Protein 4USS (pdb70)

CATH classification: 3.40.30.10 (+1 more: 1.20.1050.10)

B-factor: mean 39.96, std 9.01, range [22.38, 87.19]

Nearest PDB structures (foldseek):
  4uss-assembly1_A-2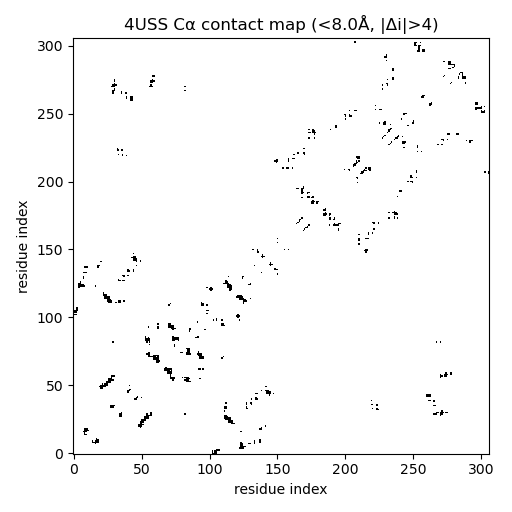  TM=1.003E+00  e=3.497E-62  Populus trichocarpa
  6gzf-assembly1_A  TM=9.705E-01  e=1.594E-34  Natrialba magadii ATCC 43099
  4g0l-assembly1_B  TM=9.420E-01  e=2.425E-33  Escherichia coli K-12
  4pts-assembly1_A  TM=9.443E-01  e=5.736E-25  Gordonia bronchialis DSM 43247
  3m1g-assembly2_C  TM=8.969E-01  e=4.270E-23  Corynebacterium glutamicum

Foldseek 3Di:
DDQAAAAAADPDPPHPHAQAAPFKEKEEALQDLLQLLLLQLCFVQACCRRYPYFYFFLAWDAQDDVDRDTATFADPAPPPDPPGHQPPLPRHGGLVVLQCQADVNHDDDSDDTFMAGSPVSHTNHGGSVRSSVCSQARNLVPGPRNVDHQCDPVQVVVLVVLCVLCVQQFLCLLVQLQVDPDDVSNCVSLVSNVVNVVVQLVCLVVELASRHPDHHSSRSSNLSRLVLFQQDSVPNSVNPPDHCVRSQRSLLSSLVSCQDPSSVVSNDVCSNQQNSLNHPCPSHVVSDGDPTPPDDSPDDGDSVVD

Structure (mmCIF, N/CA/C/O backbone):
data_4USS
#
_entry.id   4USS
#
_cell.length_a   36.530
_cell.length_b   92.409
_cell.length_c   86.901
_cell.angle_alpha   90.00
_cell.angle_beta   90.00
_cell.angle_gamma   90.00
#
_symmetry.space_group_name_H-M   'P 21 21 2'
#
loop_
_entity.id
_entity.type
_entity.pdbx_description
1 polymer 'GLUTATHIONYL HYDROQUINONE REDUCTASE'
2 non-polymer GLUTATHIONE
3 non-polymer 'PHOSPHATE ION'
4 water water
#
loop_
_atom_site.group_PDB
_atom_site.id
_atom_site.type_symbol
_atom_site.label_atom_id
_atom_site.label_alt_id
_atom_site.label_comp_id
_atom_site.label_asym_id
_atom_site.label_entity_id
_atom_site.label_seq_id
_atom_site.pdbx_PDB_ins_code
_atom_site.Cartn_x
_atom_site.Cartn_y
_atom_site.Cartn_z
_atom_site.occupancy
_atom_site.B_iso_or_equiv
_atom_site.auth_seq_id
_atom_site.auth_comp_id
_atom_site.auth_asym_id
_atom_site.auth_atom_id
_atom_site.pdbx_PDB_model_num
ATOM 1 N N . THR A 1 18 ? -4.267 -38.389 42.830 1.00 52.99 18 THR A N 1
ATOM 2 C CA . THR A 1 18 ? -2.996 -38.348 43.546 1.00 54.11 18 THR A CA 1
ATOM 3 C C . THR A 1 18 ? -1.846 -37.893 42.649 1.00 53.30 18 THR A C 1
ATOM 4 O O . THR A 1 18 ? -0.732 -37.672 43.124 1.00 57.03 18 THR A O 1
ATOM 8 N N . ALA A 1 19 ? -2.121 -37.752 41.355 1.00 52.07 19 ALA A N 1
ATOM 9 C CA . ALA A 1 19 ? -1.097 -37.357 40.391 1.00 49.73 19 ALA A CA 1
ATOM 10 C C . ALA A 1 19 ? -0.697 -35.894 40.566 1.00 49.31 19 ALA A C 1
ATOM 11 O O . ALA A 1 19 ? -1.532 -35.046 40.883 1.00 49.60 19 ALA A O 1
ATOM 17 N N . SER A 1 20 ? 0.584 -35.609 40.354 1.00 50.28 20 SER A N 1
ATOM 18 C CA . SER A 1 20 ? 1.104 -34.248 40.458 1.00 46.63 20 SER A CA 1
ATOM 19 C C . SER A 1 20 ? 1.045 -33.521 39.118 1.00 44.19 20 SER A C 1
ATOM 20 O O . SER A 1 20 ? 1.140 -32.294 39.064 1.00 40.41 20 SER A O 1
ATOM 28 N N . THR A 1 21 ? 0.897 -34.288 38.042 1.00 42.40 21 THR A N 1
ATOM 29 C CA . THR A 1 21 ? 0.835 -33.731 36.698 1.00 41.55 21 THR A CA 1
ATOM 30 C C . THR A 1 21 ? -0.161 -34.508 35.849 1.00 42.67 21 THR A C 1
ATOM 31 O O . THR A 1 21 ? -0.419 -35.686 36.103 1.00 40.20 21 THR A O 1
ATOM 42 N N . PHE A 1 22 ? -0.716 -33.838 34.844 1.00 42.83 22 PHE A N 1
ATOM 43 C CA . PHE A 1 22 ? -1.632 -34.468 33.902 1.00 40.84 22 PHE A CA 1
ATOM 44 C C . PHE A 1 22 ? -1.084 -34.346 32.487 1.00 38.09 22 PHE A C 1
ATOM 45 O O . PHE A 1 22 ? -1.369 -33.381 31.780 1.00 36.91 22 PHE A O 1
ATOM 62 N N . ARG A 1 23 ? -0.293 -35.338 32.088 1.00 42.18 23 ARG A N 1
ATOM 63 C CA . ARG A 1 23 ? 0.350 -35.345 30.779 1.00 40.19 23 ARG A CA 1
ATOM 64 C C . ARG A 1 23 ? 0.168 -36.697 30.097 1.00 44.41 23 ARG A C 1
ATOM 65 O O . ARG A 1 23 ? 1.076 -37.191 29.428 1.00 47.45 23 ARG A O 1
ATOM 86 N N . ASN A 1 24 ? -1.009 -37.289 30.274 1.00 39.20 24 ASN A N 1
ATOM 87 C CA . ASN A 1 24 ? -1.320 -38.575 29.663 1.00 36.46 24 ASN A CA 1
ATOM 88 C C . ASN A 1 24 ? -1.883 -38.385 28.261 1.00 40.23 24 ASN A C 1
ATOM 89 O O . ASN A 1 24 ? -2.185 -37.263 27.855 1.00 43.73 24 ASN A O 1
ATOM 100 N N . PHE A 1 25 ? -2.026 -39.487 27.531 1.00 44.81 25 PHE A N 1
ATOM 101 C CA . PHE A 1 25 ? -2.446 -39.442 26.134 1.00 43.59 25 PHE A CA 1
ATOM 102 C C . PHE A 1 25 ? -3.603 -40.380 25.821 1.00 43.93 25 PHE A C 1
ATOM 103 O O . PHE A 1 25 ? -3.645 -41.515 26.295 1.00 44.57 25 PHE A O 1
ATOM 120 N N . ILE A 1 26 ? -4.539 -39.893 25.013 1.00 44.07 26 ILE A N 1
ATOM 121 C CA . ILE A 1 26 ? -5.527 -40.756 24.385 1.00 45.37 26 ILE A CA 1
ATOM 122 C C . ILE A 1 26 ? -4.759 -41.711 23.479 1.00 49.50 26 ILE A C 1
ATOM 123 O O . ILE A 1 26 ? -3.757 -41.315 22.883 1.00 54.16 26 ILE A O 1
ATOM 139 N N . SER A 1 27 ? -5.210 -42.956 23.364 1.00 47.79 27 SER A N 1
ATOM 140 C CA . SER A 1 27 ? -4.475 -43.927 22.563 1.00 50.37 27 SER A CA 1
ATOM 141 C C . SER A 1 27 ? -5.341 -45.075 22.054 1.00 55.42 27 SER A C 1
ATOM 142 O O . SER A 1 27 ? -6.120 -45.665 22.805 1.00 51.10 27 SER A O 1
ATOM 150 N N . LYS A 1 28 ? -5.188 -45.380 20.767 1.00 56.30 28 LYS A N 1
ATOM 151 C CA . LYS A 1 28 ? -5.820 -46.547 20.158 1.00 56.57 28 LYS A CA 1
ATOM 152 C C . LYS A 1 28 ? -4.948 -47.780 20.361 1.00 57.42 28 LYS A C 1
ATOM 153 O O . LYS A 1 28 ? -4.618 -48.478 19.402 1.00 59.76 28 LYS A O 1
ATOM 172 N N . GLU A 1 29 ? -4.571 -48.036 21.610 1.00 59.60 29 GLU A N 1
ATOM 173 C CA . GLU A 1 29 ? -3.705 -49.160 21.943 1.00 59.23 29 GLU A CA 1
ATOM 174 C C . GLU A 1 29 ? -4.377 -50.063 22.968 1.00 62.87 29 GLU A C 1
ATOM 175 O O . GLU A 1 29 ? -5.262 -49.619 23.701 1.00 59.25 29 GLU A O 1
ATOM 187 N N . PRO A 1 30 ? -3.960 -51.338 23.025 1.00 63.36 30 PRO A N 1
ATOM 188 C CA . PRO A 1 30 ? -4.527 -52.214 24.052 1.00 55.94 30 PRO A CA 1
ATOM 189 C C . PRO A 1 30 ? -4.026 -51.808 25.432 1.00 57.70 30 PRO A C 1
ATOM 190 O O . PRO A 1 30 ? -2.941 -51.231 25.526 1.00 55.92 30 PRO A O 1
ATOM 201 N N . ASN A 1 31 ? -4.800 -52.100 26.474 1.00 58.80 31 ASN A N 1
ATOM 202 C CA . ASN A 1 31 ? -4.433 -51.726 27.837 1.00 57.92 31 ASN A CA 1
ATOM 203 C C . ASN A 1 31 ? -4.103 -50.237 27.922 1.00 56.10 31 ASN A C 1
ATOM 204 O O . ASN A 1 31 ? -3.031 -49.852 28.390 1.00 55.64 31 ASN A O 1
ATOM 215 N N . SER A 1 32 ? -5.026 -49.410 27.439 1.00 60.84 32 SER A N 1
ATOM 216 C CA . SER A 1 32 ? -4.880 -47.959 27.498 1.00 54.53 32 SER A CA 1
ATOM 217 C C . SER A 1 32 ? -5.952 -47.353 28.385 1.00 51.00 32 SER A C 1
ATOM 218 O O . SER A 1 32 ? -7.138 -47.652 28.244 1.00 51.66 32 SER A O 1
ATOM 226 N N . GLN A 1 33 ? -5.521 -46.497 29.302 1.00 52.33 33 GLN A N 1
ATOM 227 C CA . GLN A 1 33 ? -6.423 -45.873 30.256 1.00 49.94 33 GLN A CA 1
ATOM 228 C C . GLN A 1 33 ? -7.456 -45.005 29.548 1.00 50.91 33 GLN A C 1
ATOM 229 O O . GLN A 1 33 ? -8.571 -44.831 30.041 1.00 49.38 33 GLN A O 1
ATOM 243 N N . PHE A 1 34 ? -7.080 -44.478 28.385 1.00 51.11 34 PHE A N 1
ATOM 244 C CA . PHE A 1 34 ? -7.904 -43.505 27.675 1.00 46.98 34 PHE A CA 1
ATOM 245 C C . PHE A 1 34 ? -8.071 -43.838 26.194 1.00 45.64 34 PHE A C 1
ATOM 246 O O . PHE A 1 34 ? -7.354 -43.301 25.352 1.00 44.06 34 PHE A O 1
ATOM 263 N N . PRO A 1 35 ? -9.019 -44.732 25.871 1.00 47.59 35 PRO A N 1
ATOM 264 C CA . PRO A 1 35 ? -9.372 -44.985 24.470 1.00 45.78 35 PRO A CA 1
ATOM 265 C C . PRO A 1 35 ? -10.203 -43.842 23.889 1.00 43.78 35 PRO A C 1
ATOM 266 O O . PRO A 1 35 ? -10.924 -43.188 24.639 1.00 41.93 35 PRO A O 1
ATOM 277 N N . PRO A 1 36 ? -10.112 -43.611 22.570 1.00 43.42 36 PRO A N 1
ATOM 278 C CA . PRO A 1 36 ? -10.786 -42.472 21.940 1.00 42.89 36 PRO A CA 1
ATOM 279 C C . PRO A 1 36 ? -12.285 -42.695 21.738 1.00 40.03 36 PRO A C 1
ATOM 280 O O . PRO A 1 36 ? -12.764 -42.722 20.605 1.00 48.31 36 PRO A O 1
ATOM 291 N N . GLU A 1 37 ? -13.017 -42.845 22.835 1.00 41.03 37 GLU A N 1
ATOM 292 C CA . GLU A 1 37 ? -14.461 -43.032 22.767 1.00 43.56 37 GLU A CA 1
ATOM 293 C C . GLU A 1 37 ? -15.186 -41.712 22.519 1.00 44.43 37 GLU A C 1
ATOM 294 O O . GLU A 1 37 ? -14.755 -40.656 22.984 1.00 43.85 37 GLU A O 1
ATOM 306 N N . SER A 1 38 ? -16.291 -41.782 21.787 1.00 38.54 38 SER A N 1
ATOM 307 C CA . SER A 1 38 ? -17.120 -40.611 21.533 1.00 36.63 38 SER A CA 1
ATOM 308 C C . SER A 1 38 ? -17.937 -40.244 22.769 1.00 40.70 38 SER A C 1
ATOM 309 O O . SER A 1 38 ? -18.440 -41.119 23.473 1.00 45.63 38 SER A O 1
ATOM 317 N N . GLY A 1 39 ? -18.059 -38.947 23.030 1.00 45.85 39 GLY A N 1
ATOM 318 C CA . GLY A 1 39 ? -18.859 -38.460 24.141 1.00 41.75 39 GLY A CA 1
ATOM 319 C C . GLY A 1 39 ? -18.216 -38.685 25.497 1.00 40.67 39 GLY A C 1
ATOM 320 O O . GLY A 1 39 ? -18.807 -38.363 26.526 1.00 44.53 39 GLY A O 1
ATOM 324 N N . ARG A 1 40 ? -17.002 -39.229 25.502 1.00 41.30 40 ARG A N 1
ATOM 325 C CA . ARG A 1 40 ? -16.311 -39.549 26.746 1.00 41.79 40 ARG A CA 1
ATOM 326 C C . ARG A 1 40 ? -15.503 -38.378 27.295 1.00 44.48 40 ARG A C 1
ATOM 327 O O . ARG A 1 40 ? -15.438 -38.182 28.509 1.00 45.06 40 ARG A O 1
ATOM 348 N N . TYR A 1 41 ? -14.882 -37.612 26.404 1.00 42.06 41 TYR A N 1
ATOM 349 C CA . TYR A 1 41 ? -13.977 -36.543 26.816 1.00 42.72 41 TYR A CA 1
ATOM 350 C C . TYR A 1 41 ? -14.577 -35.160 26.592 1.00 40.52 41 TYR A C 1
ATOM 351 O O . TYR A 1 41 ? -15.483 -34.987 25.775 1.00 42.73 41 TYR A O 1
ATOM 369 N N . HIS A 1 42 ? -14.058 -34.183 27.330 1.00 35.89 42 HIS A N 1
ATOM 370 C CA . HIS A 1 42 ? -14.587 -32.826 27.317 1.00 38.81 42 HIS A CA 1
ATOM 371 C C . HIS A 1 42 ? -13.447 -31.813 27.394 1.00 37.92 42 HIS A C 1
ATOM 372 O O . HIS A 1 42 ? -12.515 -31.979 28.182 1.00 39.24 42 HIS A O 1
ATOM 385 N N . LEU A 1 43 ? -13.532 -30.767 26.576 1.00 35.43 43 LEU A N 1
ATOM 386 C CA . LEU A 1 43 ? -12.479 -29.758 26.489 1.00 31.27 43 LEU A CA 1
ATOM 387 C C . LEU A 1 43 ? -12.887 -28.457 27.173 1.00 34.80 43 LEU A C 1
ATOM 388 O O . LEU A 1 43 ? -13.872 -27.831 26.789 1.00 35.76 43 LEU A O 1
ATOM 404 N N . TYR A 1 44 ? -12.123 -28.056 28.185 1.00 36.92 44 TYR A N 1
ATOM 405 C CA . TYR A 1 44 ? -12.343 -26.782 28.866 1.00 34.36 44 TYR A CA 1
ATOM 406 C C . TYR A 1 44 ? -11.343 -25.738 28.377 1.00 32.53 44 TYR A C 1
ATOM 407 O O . TYR A 1 44 ? -10.135 -25.978 28.387 1.00 36.10 44 TYR A O 1
ATOM 425 N N . VAL A 1 45 ? -11.851 -24.581 27.956 1.00 28.26 45 VAL A N 1
ATOM 426 C CA . VAL A 1 45 ? -11.019 -23.549 27.341 1.00 28.94 45 VAL A CA 1
ATOM 427 C C . VAL A 1 45 ? -11.387 -22.134 27.762 1.00 31.91 45 VAL A C 1
ATOM 428 O O . VAL A 1 45 ? -12.324 -21.915 28.529 1.00 33.47 45 VAL A O 1
ATOM 441 N N . SER A 1 46 ? -10.617 -21.184 27.243 1.00 32.27 46 SER A N 1
ATOM 442 C CA . SER A 1 46 ? -11.018 -19.786 27.181 1.00 30.34 46 SER A CA 1
ATOM 443 C C . SER A 1 46 ? -10.727 -19.287 25.782 1.00 31.27 46 SER A C 1
ATOM 444 O O . SER A 1 46 ? -9.625 -19.484 25.271 1.00 33.27 46 SER A O 1
ATOM 452 N N . TYR A 1 47 ? -11.708 -18.644 25.162 1.00 28.51 47 TYR A N 1
ATOM 453 C CA . TYR A 1 47 ? -11.529 -18.120 23.818 1.00 25.59 47 TYR A CA 1
ATOM 454 C C . TYR A 1 47 ? -10.320 -17.191 23.747 1.00 30.81 47 TYR A C 1
ATOM 455 O O . TYR A 1 47 ? -9.686 -17.061 22.700 1.00 33.72 47 TYR A O 1
ATOM 473 N N . ALA A 1 48 ? -10.002 -16.555 24.870 1.00 30.34 48 ALA A N 1
ATOM 474 C CA . ALA A 1 48 ? -8.925 -15.572 24.922 1.00 30.16 48 ALA A CA 1
ATOM 475 C C . ALA A 1 48 ? -7.545 -16.205 24.768 1.00 29.82 48 ALA A C 1
ATOM 476 O O . ALA A 1 48 ? -6.669 -15.647 24.108 1.00 31.96 48 ALA A O 1
ATOM 483 N N . CYS A 1 49 ? -7.355 -17.368 25.380 1.00 27.05 49 CYS A N 1
ATOM 484 C CA . CYS A 1 49 ? -6.046 -18.010 25.420 1.00 30.59 49 CYS A CA 1
ATOM 485 C C . CYS A 1 49 ? -5.662 -18.590 24.055 1.00 28.10 49 CYS A C 1
ATOM 486 O O . CYS A 1 49 ? -6.427 -19.361 23.477 1.00 34.44 49 CYS A O 1
ATOM 493 N N . PRO A 1 50 ? -4.479 -18.218 23.527 1.00 28.20 50 PRO A N 1
ATOM 494 C CA . PRO A 1 50 ? -4.068 -18.767 22.227 1.00 29.84 50 PRO A CA 1
ATOM 495 C C . PRO A 1 50 ? -3.819 -20.271 22.278 1.00 31.77 50 PRO A C 1
ATOM 496 O O . PRO A 1 50 ? -4.131 -20.976 21.318 1.00 29.88 50 PRO A O 1
ATOM 507 N N . TRP A 1 51 ? -3.273 -20.750 23.392 1.00 28.21 51 TRP A N 1
ATOM 508 C CA . TRP A 1 51 ? -2.943 -22.164 23.538 1.00 30.54 51 TRP A CA 1
ATOM 509 C C . TRP A 1 51 ? -4.212 -23.006 23.520 1.00 32.32 51 TRP A C 1
ATOM 510 O O . TRP A 1 51 ? -4.269 -24.047 22.866 1.00 33.80 51 TRP A O 1
ATOM 531 N N . ALA A 1 52 ? -5.230 -22.550 24.240 1.00 28.64 52 ALA A N 1
ATOM 532 C CA . ALA A 1 52 ? -6.517 -23.229 24.258 1.00 27.68 52 ALA A CA 1
ATOM 533 C C . ALA A 1 52 ? -7.184 -23.138 22.890 1.00 29.22 52 ALA A C 1
ATOM 534 O O . ALA A 1 52 ? -7.853 -24.072 22.449 1.00 30.05 52 ALA A O 1
ATOM 541 N N . SER A 1 53 ? -6.993 -22.006 22.221 1.00 31.06 53 SER A N 1
ATOM 542 C CA . SER A 1 53 ? -7.594 -21.781 20.912 1.00 36.76 53 SER A CA 1
ATOM 543 C C . SER A 1 53 ? -7.041 -22.742 19.860 1.00 31.95 53 SER A C 1
ATOM 544 O O . SER A 1 53 ? -7.700 -23.006 18.856 1.00 27.51 53 SER A O 1
ATOM 552 N N . ARG A 1 54 ? -5.836 -23.260 20.090 1.00 35.07 54 ARG A N 1
ATOM 553 C CA . ARG A 1 54 ? -5.281 -24.308 19.237 1.00 30.82 54 ARG A CA 1
ATOM 554 C C . ARG A 1 54 ? -6.228 -25.495 19.188 1.00 31.97 54 ARG A C 1
ATOM 555 O O . ARG A 1 54 ? -6.496 -26.051 18.124 1.00 33.42 54 ARG A O 1
ATOM 576 N N . CYS A 1 55 ? -6.720 -25.881 20.360 1.00 30.35 55 CYS A N 1
ATOM 577 C CA . CYS A 1 55 ? -7.537 -27.077 20.498 1.00 33.05 55 CYS A CA 1
ATOM 578 C C . CYS A 1 55 ? -8.916 -26.890 19.874 1.00 35.09 55 CYS A C 1
ATOM 579 O O . CYS A 1 55 ? -9.461 -27.815 19.276 1.00 35.88 55 CYS A O 1
ATOM 587 N N . LEU A 1 56 ? -9.477 -25.693 20.016 1.00 32.85 56 LEU A N 1
ATOM 588 C CA . LEU A 1 56 ? -10.768 -25.390 19.411 1.00 33.89 56 LEU A CA 1
ATOM 589 C C . LEU A 1 56 ? -10.670 -25.493 17.896 1.00 33.89 56 LEU A C 1
ATOM 590 O O . LEU A 1 56 ? -11.583 -25.991 17.237 1.00 37.30 56 LEU A O 1
ATOM 606 N N . ALA A 1 57 ? -9.556 -25.015 17.353 1.00 30.23 57 ALA A N 1
ATOM 607 C CA . ALA A 1 57 ? -9.325 -25.053 15.918 1.00 29.95 57 ALA A CA 1
ATOM 608 C C . ALA A 1 57 ? -9.316 -26.493 15.420 1.00 34.28 57 ALA A C 1
ATOM 609 O O . ALA A 1 57 ? -9.906 -26.805 14.386 1.00 33.67 57 ALA A O 1
ATOM 616 N N . TYR A 1 58 ? -8.657 -27.370 16.170 1.00 32.15 58 TYR A N 1
ATOM 617 C CA . TYR A 1 58 ? -8.544 -28.770 15.780 1.00 32.76 58 TYR A CA 1
ATOM 618 C C . TYR A 1 58 ? -9.891 -29.483 15.841 1.00 35.25 58 TYR A C 1
ATOM 619 O O . TYR A 1 58 ? -10.160 -30.370 15.033 1.00 37.93 58 TYR A O 1
ATOM 637 N N . LEU A 1 59 ? -10.739 -29.095 16.789 1.00 35.98 59 LEU A N 1
ATOM 638 C CA . LEU A 1 59 ? -12.063 -29.697 16.908 1.00 36.03 59 LEU A CA 1
ATOM 639 C C . LEU A 1 59 ? -12.904 -29.433 15.664 1.00 36.54 59 LEU A C 1
ATOM 640 O O . LEU A 1 59 ? -13.703 -30.274 15.256 1.00 38.95 59 LEU A O 1
ATOM 656 N N . LYS A 1 60 ? -12.719 -28.260 15.066 1.00 37.92 60 LYS A N 1
ATOM 657 C CA . LYS A 1 60 ? -13.499 -27.859 13.902 1.00 34.22 60 LYS A CA 1
ATOM 658 C C . LYS A 1 60 ? -12.861 -28.354 12.610 1.00 36.31 60 LYS A C 1
ATOM 659 O O . LYS A 1 60 ? -13.552 -28.803 11.695 1.00 42.12 60 LYS A O 1
ATOM 678 N N . ILE A 1 61 ? -11.539 -28.264 12.540 1.00 35.83 61 ILE A N 1
ATOM 679 C CA . ILE A 1 61 ? -10.799 -28.709 11.368 1.00 33.54 61 ILE A CA 1
ATOM 680 C C . ILE A 1 61 ? -10.953 -30.217 11.172 1.00 37.78 61 ILE A C 1
ATOM 681 O O . ILE A 1 61 ? -11.277 -30.677 10.077 1.00 42.01 61 ILE A O 1
ATOM 697 N N . LYS A 1 62 ? -10.726 -30.983 12.234 1.00 35.53 62 LYS A N 1
ATOM 698 C CA . LYS A 1 62 ? -10.808 -32.437 12.156 1.00 37.84 62 LYS A CA 1
ATOM 699 C C . LYS A 1 62 ? -12.248 -32.938 12.233 1.00 39.97 62 LYS A C 1
ATOM 700 O O . LYS A 1 62 ? -12.512 -34.116 11.993 1.00 39.08 62 LYS A O 1
ATOM 719 N N . GLY A 1 63 ? -13.175 -32.046 12.568 1.00 39.86 63 GLY A N 1
ATOM 720 C CA . GLY A 1 63 ? -14.578 -32.408 12.653 1.00 37.23 63 GLY A CA 1
ATOM 721 C C . GLY A 1 63 ? -14.870 -33.322 13.830 1.00 40.51 63 GLY A C 1
ATOM 722 O O . GLY A 1 63 ? -15.450 -34.392 13.661 1.00 46.37 63 GLY A O 1
ATOM 726 N N . LEU A 1 64 ? -14.468 -32.896 15.025 1.00 34.73 64 LEU A N 1
ATOM 727 C CA . LEU A 1 64 ? -14.640 -33.696 16.236 1.00 38.13 64 LEU A CA 1
ATOM 728 C C . LEU A 1 64 ? -15.704 -33.106 17.159 1.00 32.76 64 LEU A C 1
ATOM 729 O O . LEU A 1 64 ? -15.685 -33.348 18.364 1.00 34.90 64 LEU A O 1
ATOM 745 N N . GLU A 1 65 ? -16.633 -32.342 16.589 1.00 37.04 65 GLU A N 1
ATOM 746 C CA . GLU A 1 65 ? -17.639 -31.631 17.380 1.00 39.65 65 GLU A CA 1
ATOM 747 C C . GLU A 1 65 ? -18.507 -32.580 18.196 1.00 38.46 65 GLU A C 1
ATOM 748 O O . GLU A 1 65 ? -18.735 -32.357 19.384 1.00 43.07 65 GLU A O 1
ATOM 760 N N . LYS A 1 66 ? -18.996 -33.632 17.549 1.00 40.12 66 LYS A N 1
ATOM 761 C CA . LYS A 1 66 ? -19.866 -34.598 18.206 1.00 39.39 66 LYS A CA 1
ATOM 762 C C . LYS A 1 66 ? -19.091 -35.474 19.181 1.00 39.89 66 LYS A C 1
ATOM 763 O O . LYS A 1 66 ? -19.602 -35.842 20.238 1.00 40.60 66 LYS A O 1
ATOM 782 N N . ALA A 1 67 ? -17.856 -35.806 18.819 1.00 37.96 67 ALA A N 1
ATOM 783 C CA . ALA A 1 67 ? -17.024 -36.671 19.645 1.00 39.07 67 ALA A CA 1
ATOM 784 C C . ALA A 1 67 ? -16.668 -35.998 20.964 1.00 40.29 67 ALA A C 1
ATOM 785 O O . ALA A 1 67 ? -16.753 -36.611 22.029 1.00 36.33 67 ALA A O 1
ATOM 792 N N . ILE A 1 68 ? -16.273 -34.731 20.879 1.00 37.21 68 ILE A N 1
ATOM 793 C CA . ILE A 1 68 ? -15.768 -33.995 22.029 1.00 35.87 68 ILE A CA 1
ATOM 794 C C . ILE A 1 68 ? -16.416 -32.618 22.126 1.00 42.15 68 ILE A C 1
ATOM 795 O O . ILE A 1 68 ? -16.144 -31.736 21.310 1.00 40.07 68 ILE A O 1
ATOM 811 N N . ALA A 1 69 ? -17.273 -32.440 23.127 1.00 38.87 69 ALA A N 1
ATOM 812 C CA . ALA A 1 69 ? -17.883 -31.143 23.391 1.00 39.95 69 ALA A CA 1
ATOM 813 C C . ALA A 1 69 ? -16.894 -30.265 24.144 1.00 38.90 69 ALA A C 1
ATOM 814 O O . ALA A 1 69 ? -15.919 -30.767 24.705 1.00 37.04 69 ALA A O 1
ATOM 821 N N . PHE A 1 70 ? -17.138 -28.958 24.155 1.00 34.84 70 PHE A N 1
ATOM 822 C CA . PHE A 1 70 ? -16.276 -28.046 24.898 1.00 37.33 70 PHE A CA 1
ATOM 823 C C . PHE A 1 70 ? -17.075 -26.961 25.613 1.00 33.14 70 PHE A C 1
ATOM 824 O O . PHE A 1 70 ? -18.205 -26.647 25.235 1.00 34.47 70 PHE A O 1
ATOM 841 N N . THR A 1 71 ? -16.466 -26.406 26.656 1.00 32.28 71 THR A N 1
ATOM 842 C CA . THR A 1 71 ? -17.053 -25.326 27.437 1.00 35.39 71 THR A CA 1
ATOM 843 C C . THR A 1 71 ? -16.009 -24.237 27.644 1.00 35.85 71 THR A C 1
ATOM 844 O O . THR A 1 71 ? -14.853 -24.532 27.949 1.00 35.76 71 THR A O 1
ATOM 855 N N . SER A 1 72 ? -16.420 -22.985 27.472 1.00 36.07 72 SER A N 1
ATOM 856 C CA . SER A 1 72 ? -15.525 -21.854 27.677 1.00 31.56 72 SER A CA 1
ATOM 857 C C . SER A 1 72 ? -15.856 -21.096 28.953 1.00 30.79 72 SER A C 1
ATOM 858 O O . SER A 1 72 ? -17.017 -20.802 29.233 1.00 35.53 72 SER A O 1
ATOM 866 N N . VAL A 1 73 ? -14.819 -20.777 29.718 1.00 33.07 73 VAL A N 1
ATOM 867 C CA . VAL A 1 73 ? -14.968 -19.983 30.929 1.00 28.87 73 VAL A CA 1
ATOM 868 C C . VAL A 1 73 ? -15.135 -18.507 30.579 1.00 30.86 73 VAL A C 1
ATOM 869 O O . VAL A 1 73 ? -15.067 -18.127 29.410 1.00 33.62 73 VAL A O 1
ATOM 882 N N . LYS A 1 74 ? -15.357 -17.677 31.592 1.00 33.29 74 LYS A N 1
ATOM 883 C CA . LYS A 1 74 ? -15.442 -16.239 31.381 1.00 29.23 74 LYS A CA 1
ATOM 884 C C . LYS A 1 74 ? -14.056 -15.700 31.037 1.00 33.92 74 LYS A C 1
ATOM 885 O O . LYS A 1 74 ? -13.050 -16.251 31.485 1.00 30.56 74 LYS A O 1
ATOM 904 N N . PRO A 1 75 ? -13.995 -14.628 30.230 1.00 29.37 75 PRO A N 1
ATOM 905 C CA . PRO A 1 75 ? -12.702 -14.083 29.801 1.00 30.76 75 PRO A CA 1
ATOM 906 C C . PRO A 1 75 ? -11.932 -13.380 30.920 1.00 33.16 75 PRO A C 1
ATOM 907 O O . PRO A 1 75 ? -10.727 -13.595 31.052 1.00 32.55 75 PRO A O 1
ATOM 918 N N . ILE A 1 76 ? -12.615 -12.555 31.708 1.00 30.90 76 ILE A N 1
ATOM 919 C CA . ILE A 1 76 ? -11.960 -11.813 32.783 1.00 30.42 76 ILE A CA 1
ATOM 920 C C . ILE A 1 76 ? -11.874 -12.650 34.057 1.00 30.21 76 ILE A C 1
ATOM 921 O O . ILE A 1 76 ? -12.864 -13.222 34.508 1.00 30.45 76 ILE A O 1
ATOM 937 N N . TRP A 1 77 ? -10.677 -12.710 34.633 1.00 31.89 77 TRP A N 1
ATOM 938 C CA . TRP A 1 77 ? -10.448 -13.463 35.860 1.00 34.71 77 TRP A CA 1
ATOM 939 C C . TRP A 1 77 ? -11.242 -12.897 37.034 1.00 35.72 77 TRP A C 1
ATOM 940 O O . TRP A 1 77 ? -11.507 -11.696 37.104 1.00 29.95 77 TRP A O 1
ATOM 961 N N . GLU A 1 78 ? -11.619 -13.783 37.951 1.00 35.01 78 GLU A N 1
ATOM 962 C CA . GLU A 1 78 ? -12.277 -13.395 39.192 1.00 31.85 78 GLU A CA 1
ATOM 963 C C . GLU A 1 78 ? -11.708 -14.227 40.326 1.00 34.96 78 GLU A C 1
ATOM 964 O O . GLU A 1 78 ? -10.896 -15.123 40.100 1.00 35.27 78 GLU A O 1
ATOM 976 N N . ARG A 1 79 ? -12.143 -13.939 41.546 1.00 32.62 79 ARG A N 1
ATOM 977 C CA . ARG A 1 79 ? -11.707 -14.711 42.696 1.00 39.73 79 ARG A CA 1
ATOM 978 C C . ARG A 1 79 ? -12.298 -16.117 42.648 1.00 40.40 79 ARG A C 1
ATOM 979 O O . ARG A 1 79 ? -13.482 -16.295 42.358 1.00 40.53 79 ARG A O 1
ATOM 1000 N N . THR A 1 80 ? -11.458 -17.109 42.924 1.00 33.60 80 THR A N 1
ATOM 1001 C CA . THR A 1 80 ? -11.859 -18.509 42.846 1.00 38.65 80 THR A CA 1
ATOM 1002 C C . THR A 1 80 ? -12.263 -19.074 44.204 1.00 41.88 80 THR A C 1
ATOM 1003 O O . THR A 1 80 ? -12.932 -20.106 44.275 1.00 40.40 80 THR A O 1
ATOM 1014 N N . LYS A 1 81 ? -11.845 -18.402 45.273 1.00 36.43 81 LYS A N 1
ATOM 1015 C CA . LYS A 1 81 ? -12.168 -18.831 46.631 1.00 43.47 81 LYS A CA 1
ATOM 1016 C C . LYS A 1 81 ? -12.337 -17.639 47.565 1.00 41.85 81 LYS A C 1
ATOM 1017 O O . LYS A 1 81 ? -11.957 -16.516 47.235 1.00 42.85 81 LYS A O 1
ATOM 1036 N N . GLU A 1 82 ? -12.902 -17.906 48.737 1.00 41.35 82 GLU A N 1
ATOM 1037 C CA . GLU A 1 82 ? -13.123 -16.883 49.751 1.00 45.27 82 GLU A CA 1
ATOM 1038 C C . GLU A 1 82 ? -11.919 -16.762 50.682 1.00 40.50 82 GLU A C 1
ATOM 1039 O O . GLU A 1 82 ? -11.580 -15.670 51.136 1.00 36.93 82 GLU A O 1
ATOM 1051 N N . SER A 1 83 ? -11.275 -17.892 50.955 1.00 39.55 83 SER A N 1
ATOM 1052 C CA . SER A 1 83 ? -10.227 -17.960 51.969 1.00 46.23 83 SER A CA 1
ATOM 1053 C C . SER A 1 83 ? -8.901 -17.348 51.512 1.00 45.53 83 SER A C 1
ATOM 1054 O O . SER A 1 83 ? -8.100 -16.919 52.344 1.00 46.83 83 SER A O 1
ATOM 1062 N N . ASP A 1 84 ? -8.666 -17.318 50.202 1.00 44.57 84 ASP A N 1
ATOM 1063 C CA . ASP A 1 84 ? -7.484 -16.655 49.654 1.00 43.09 84 ASP A CA 1
ATOM 1064 C C . ASP A 1 84 ? -7.870 -15.775 48.468 1.00 42.86 84 ASP A C 1
ATOM 1065 O O . ASP A 1 84 ? -8.976 -15.882 47.936 1.00 43.26 84 ASP A O 1
ATOM 1074 N N . GLU A 1 85 ? -6.947 -14.909 48.061 1.00 44.46 85 GLU A N 1
ATOM 1075 C CA . GLU A 1 85 ? -7.223 -13.903 47.042 1.00 42.92 85 GLU A CA 1
ATOM 1076 C C . GLU A 1 85 ? -6.759 -14.328 45.650 1.00 39.03 85 GLU A C 1
ATOM 1077 O O . GLU A 1 85 ? -6.458 -13.482 44.808 1.00 38.72 85 GLU A O 1
ATOM 1089 N N . HIS A 1 86 ? -6.714 -15.634 45.402 1.00 37.11 86 HIS A N 1
ATOM 1090 C CA . HIS A 1 86 ? -6.289 -16.139 44.099 1.00 37.04 86 HIS A CA 1
ATOM 1091 C C . HIS A 1 86 ? -7.240 -15.717 42.986 1.00 36.16 86 HIS A C 1
ATOM 1092 O O . HIS A 1 86 ? -8.459 -15.825 43.121 1.00 36.59 86 HIS A O 1
ATOM 1105 N N . MET A 1 87 ? -6.661 -15.249 41.885 1.00 35.21 87 MET A N 1
ATOM 1106 C CA . MET A 1 87 ? -7.420 -14.823 40.716 1.00 33.65 87 MET A CA 1
ATOM 1107 C C . MET A 1 87 ? -7.189 -15.801 39.574 1.00 35.71 87 MET A C 1
ATOM 1108 O O . MET A 1 87 ? -6.072 -16.279 39.375 1.00 36.45 87 MET A O 1
ATOM 1122 N N . GLY A 1 88 ? -8.244 -16.097 38.822 1.00 36.31 88 GLY A N 1
ATOM 1123 C CA . GLY A 1 88 ? -8.136 -17.012 37.702 1.00 35.77 88 GLY A CA 1
ATOM 1124 C C . GLY A 1 88 ? -9.455 -17.270 37.004 1.00 32.25 88 GLY A C 1
ATOM 1125 O O . GLY A 1 88 ? -10.435 -16.554 37.216 1.00 32.59 88 GLY A O 1
ATOM 1129 N N . TRP A 1 89 ? -9.473 -18.308 36.173 1.00 32.29 89 TRP A N 1
ATOM 1130 C CA . TRP A 1 89 ? -10.637 -18.637 35.358 1.00 33.58 89 TRP A CA 1
ATOM 1131 C C . TRP A 1 89 ? -11.841 -19.021 36.208 1.00 31.94 89 TRP A C 1
ATOM 1132 O O . TRP A 1 89 ? -11.712 -19.769 37.177 1.00 39.02 89 TRP A O 1
ATOM 1153 N N . VAL A 1 90 ? -13.009 -18.512 35.827 1.00 31.82 90 VAL A N 1
ATOM 1154 C CA . VAL A 1 90 ? -14.262 -18.866 36.485 1.00 35.31 90 VAL A CA 1
ATOM 1155 C C . VAL A 1 90 ? -15.354 -19.145 35.455 1.00 34.79 90 VAL A C 1
ATOM 1156 O O . VAL A 1 90 ? -15.377 -18.542 34.380 1.00 33.67 90 VAL A O 1
ATOM 1169 N N . PHE A 1 91 ? -16.248 -20.072 35.785 1.00 36.42 91 PHE A N 1
ATOM 1170 C CA . PHE A 1 91 ? -17.399 -20.365 34.938 1.00 38.20 91 PHE A CA 1
ATOM 1171 C C . PHE A 1 91 ? -18.551 -19.431 35.289 1.00 35.34 91 PHE A C 1
ATOM 1172 O O . PHE A 1 91 ? -18.691 -19.025 36.441 1.00 38.42 91 PHE A O 1
ATOM 1189 N N . PRO A 1 92 ? -19.382 -19.081 34.297 1.00 35.85 92 PRO A N 1
ATOM 1190 C CA . PRO A 1 92 ? -20.603 -18.353 34.650 1.00 34.84 92 PRO A CA 1
ATOM 1191 C C . PRO A 1 92 ? -21.564 -19.264 35.406 1.00 36.75 92 PRO A C 1
ATOM 1192 O O . PRO A 1 92 ? -21.444 -20.484 35.302 1.00 37.72 92 PRO A O 1
ATOM 1203 N N . ALA A 1 93 ? -22.491 -18.683 36.160 1.00 37.70 93 ALA A N 1
ATOM 1204 C CA . ALA A 1 93 ? -23.458 -19.468 36.921 1.00 33.91 93 ALA A CA 1
ATOM 1205 C C . ALA A 1 93 ? -24.600 -19.940 36.025 1.00 38.66 93 ALA A C 1
ATOM 1206 O O . ALA A 1 93 ? -25.232 -20.961 36.301 1.00 39.53 93 ALA A O 1
ATOM 1213 N N . SER A 1 94 ? -24.856 -19.190 34.956 1.00 38.31 94 SER A N 1
ATOM 1214 C CA . SER A 1 94 ? -25.911 -19.529 34.004 1.00 38.28 94 SER A CA 1
ATOM 1215 C C . SER A 1 94 ? -25.459 -19.247 32.576 1.00 40.10 94 SER A C 1
ATOM 1216 O O . SER A 1 94 ? -24.418 -18.629 32.357 1.00 46.06 94 SER A O 1
ATOM 1224 N N . GLU A 1 95 ? -26.254 -19.693 31.608 1.00 41.96 95 GLU A N 1
ATOM 1225 C CA . GLU A 1 95 ? -25.908 -19.535 30.198 1.00 41.97 95 GLU A CA 1
ATOM 1226 C C . GLU A 1 95 ? -26.016 -18.093 29.719 1.00 34.54 95 GLU A C 1
ATOM 1227 O O . GLU A 1 95 ? -25.406 -17.724 28.715 1.00 42.20 95 GLU A O 1
ATOM 1239 N N . THR A 1 96 ? -26.791 -17.284 30.435 1.00 34.57 96 THR A N 1
ATOM 1240 C CA . THR A 1 96 ? -27.066 -15.914 30.014 1.00 32.02 96 THR A CA 1
ATOM 1241 C C . THR A 1 96 ? -26.181 -14.885 30.716 1.00 34.41 96 THR A C 1
ATOM 1242 O O . THR A 1 96 ? -26.338 -13.684 30.499 1.00 37.77 96 THR A O 1
ATOM 1253 N N . GLU A 1 97 ? -25.255 -15.348 31.553 1.00 34.09 97 GLU A N 1
ATOM 1254 C CA . GLU A 1 97 ? -24.406 -14.441 32.326 1.00 36.10 97 GLU A CA 1
ATOM 1255 C C . GLU A 1 97 ? -23.427 -13.677 31.435 1.00 35.97 97 GLU A C 1
ATOM 1256 O O . GLU A 1 97 ? -23.178 -12.489 31.651 1.00 36.84 97 GLU A O 1
ATOM 1268 N N . GLU A 1 98 ? -22.872 -14.357 30.438 1.00 31.05 98 GLU A N 1
ATOM 1269 C CA . GLU A 1 98 ? -21.947 -13.718 29.512 1.00 31.45 98 GLU A CA 1
ATOM 1270 C C . GLU A 1 98 ? -21.813 -14.523 28.227 1.00 34.13 98 GLU A C 1
ATOM 1271 O O . GLU A 1 98 ? -21.573 -15.731 28.260 1.00 35.21 98 GLU A O 1
ATOM 1283 N N . ALA A 1 99 ? -21.968 -13.841 27.097 1.00 36.11 99 ALA A N 1
ATOM 1284 C CA . ALA A 1 99 ? -21.881 -14.482 25.792 1.00 31.89 99 ALA A CA 1
ATOM 1285 C C . ALA A 1 99 ? -20.521 -15.142 25.600 1.00 33.93 99 ALA A C 1
ATOM 1286 O O . ALA A 1 99 ? -19.495 -14.612 26.029 1.00 31.79 99 ALA A O 1
ATOM 1293 N N . GLY A 1 100 ? -20.527 -16.308 24.962 1.00 34.05 100 GLY A N 1
ATOM 1294 C CA . GLY A 1 100 ? -19.306 -17.049 24.707 1.00 31.53 100 GLY A CA 1
ATOM 1295 C C . GLY A 1 100 ? -18.909 -17.952 25.860 1.00 31.62 100 GLY A C 1
ATOM 1296 O O . GLY A 1 100 ? -18.061 -18.828 25.698 1.00 34.42 100 GLY A O 1
ATOM 1300 N N . ALA A 1 101 ? -19.518 -17.739 27.023 1.00 32.92 101 ALA A N 1
ATOM 1301 C CA . ALA A 1 101 ? -19.216 -18.531 28.210 1.00 32.03 101 ALA A CA 1
ATOM 1302 C C . ALA A 1 101 ? -20.429 -19.354 28.630 1.00 32.40 101 ALA A C 1
ATOM 1303 O O . ALA A 1 101 ? -21.568 -18.903 28.511 1.00 36.06 101 ALA A O 1
ATOM 1310 N N . GLU A 1 102 ? -20.171 -20.568 29.108 1.00 39.33 102 GLU A N 1
ATOM 1311 C CA . GLU A 1 102 ? -21.219 -21.462 29.591 1.00 38.34 102 GLU A CA 1
ATOM 1312 C C . GLU A 1 102 ? -20.822 -22.036 30.945 1.00 37.30 102 GLU A C 1
ATOM 1313 O O . GLU A 1 102 ? -19.634 -22.234 31.208 1.00 35.52 102 GLU A O 1
ATOM 1325 N N . PRO A 1 103 ? -21.808 -22.308 31.814 1.00 33.77 103 PRO A N 1
ATOM 1326 C CA . PRO A 1 103 ? -21.460 -22.958 33.081 1.00 38.57 103 PRO A CA 1
ATOM 1327 C C . PRO A 1 103 ? -20.918 -24.364 32.859 1.00 34.36 103 PRO A C 1
ATOM 1328 O O . PRO A 1 103 ? -21.163 -24.952 31.806 1.00 36.14 103 PRO A O 1
ATOM 1339 N N . ASP A 1 104 ? -20.188 -24.891 33.835 1.00 36.07 104 ASP A N 1
ATOM 1340 C CA . ASP A 1 104 ? -19.740 -26.275 33.778 1.00 40.63 104 ASP A CA 1
ATOM 1341 C C . ASP A 1 104 ? -20.876 -27.201 34.197 1.00 39.71 104 ASP A C 1
ATOM 1342 O O . A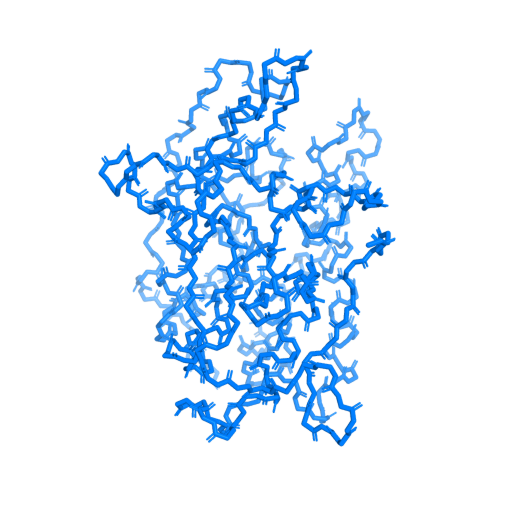SP A 1 104 ? -20.991 -27.562 35.366 1.00 42.04 104 ASP A O 1
ATOM 1351 N N . THR A 1 105 ? -21.716 -27.578 33.239 1.00 38.87 105 THR A N 1
ATOM 1352 C CA . THR A 1 105 ? -22.837 -28.470 33.512 1.00 41.09 105 THR A CA 1
ATOM 1353 C C . THR A 1 105 ? -22.366 -29.900 33.739 1.00 41.44 105 THR A C 1
ATOM 1354 O O . THR A 1 105 ? -23.088 -30.719 34.304 1.00 51.13 105 THR A O 1
ATOM 1365 N N . LEU A 1 106 ? -21.149 -30.197 33.301 1.00 39.99 106 LEU A N 1
ATOM 1366 C CA . LEU A 1 106 ? -20.620 -31.549 33.400 1.00 41.09 106 LEU A CA 1
ATOM 1367 C C . LEU A 1 106 ? -20.285 -31.927 34.844 1.00 42.08 106 LEU A C 1
ATOM 1368 O O . LEU A 1 106 ? -20.687 -32.991 35.314 1.00 45.34 106 LEU A O 1
ATOM 1384 N N . ASN A 1 107 ? -19.558 -31.057 35.543 1.00 42.20 107 ASN A N 1
ATOM 1385 C CA . ASN A 1 107 ? -19.141 -31.328 36.920 1.00 36.75 107 ASN A CA 1
ATOM 1386 C C . ASN A 1 107 ? -19.582 -30.252 37.908 1.00 37.90 107 ASN A C 1
ATOM 1387 O O . ASN A 1 107 ? -19.261 -30.325 39.093 1.00 45.53 107 ASN A O 1
ATOM 1398 N N . GLY A 1 108 ? -20.311 -29.254 37.425 1.00 34.42 108 GLY A N 1
ATOM 1399 C CA . GLY A 1 108 ? -20.830 -28.212 38.292 1.00 34.20 108 GLY A CA 1
ATOM 1400 C C . GLY A 1 108 ? -19.745 -27.367 38.931 1.00 42.00 108 GLY A C 1
ATOM 1401 O O . GLY A 1 108 ? -19.961 -26.766 39.986 1.00 39.48 108 GLY A O 1
ATOM 1405 N N . ALA A 1 109 ? -18.575 -27.318 38.297 1.00 41.32 109 ALA A N 1
ATOM 1406 C CA . ALA A 1 109 ? -17.464 -26.522 38.809 1.00 36.58 109 ALA A CA 1
ATOM 1407 C C . ALA A 1 109 ? -17.704 -25.038 38.546 1.00 35.88 109 ALA A C 1
ATOM 1408 O O . ALA A 1 109 ? -18.382 -24.671 37.586 1.00 38.99 109 ALA A O 1
ATOM 1415 N N . ARG A 1 110 ? -17.142 -24.195 39.408 1.00 32.80 110 ARG A N 1
ATOM 1416 C CA . ARG A 1 110 ? -17.303 -22.748 39.301 1.00 40.71 110 ARG A CA 1
ATOM 1417 C C . ARG A 1 110 ? -16.002 -22.066 38.876 1.00 38.45 110 ARG A C 1
ATOM 1418 O O . ARG A 1 110 ? -15.989 -20.876 38.560 1.00 35.04 110 ARG A O 1
ATOM 1439 N N . SER A 1 111 ? -14.913 -22.829 38.869 1.00 36.58 111 SER A N 1
ATOM 1440 C CA . SER A 1 111 ? -13.621 -22.328 38.414 1.00 35.29 111 SER A CA 1
ATOM 1441 C C . SER A 1 111 ? -12.770 -23.463 37.853 1.00 38.44 111 SER A C 1
ATOM 1442 O O . SER A 1 111 ? -12.999 -24.632 38.164 1.00 36.06 111 SER A O 1
ATOM 1450 N N . ILE A 1 112 ? -11.792 -23.111 37.024 1.00 36.21 112 ILE A N 1
ATOM 1451 C CA . ILE A 1 112 ? -10.849 -24.088 36.494 1.00 34.93 112 ILE A CA 1
ATOM 1452 C C . ILE A 1 112 ? -10.066 -24.707 37.644 1.00 40.90 112 ILE A C 1
ATOM 1453 O O . ILE A 1 112 ? -9.777 -25.904 37.638 1.00 39.00 112 ILE A O 1
ATOM 1469 N N . ARG A 1 113 ? -9.726 -23.880 38.629 1.00 35.51 113 ARG A N 1
ATOM 1470 C CA . ARG A 1 113 ? -9.006 -24.346 39.805 1.00 35.69 113 ARG A CA 1
ATOM 1471 C C . ARG A 1 113 ? -9.737 -25.514 40.455 1.00 40.28 113 ARG A C 1
ATOM 1472 O O . ARG A 1 113 ? -9.122 -26.510 40.836 1.00 41.26 113 ARG A O 1
ATOM 1493 N N . GLU A 1 114 ? -11.056 -25.391 40.560 1.00 35.52 114 GLU A N 1
ATOM 1494 C CA . GLU A 1 114 ? -11.869 -26.412 41.204 1.00 34.01 114 GLU A CA 1
ATOM 1495 C C . GLU A 1 114 ? -11.805 -27.735 40.444 1.00 38.05 114 GLU A C 1
ATOM 1496 O O . GLU A 1 114 ? -11.843 -28.803 41.052 1.00 42.89 114 GLU A O 1
ATOM 1508 N N . LEU A 1 115 ? -11.709 -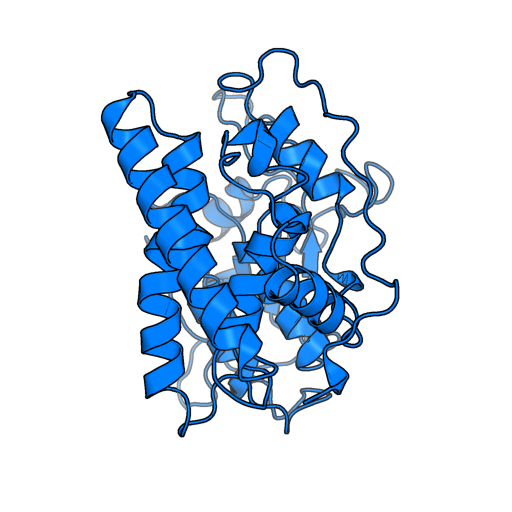27.663 39.118 1.00 37.16 115 LEU A N 1
ATOM 1509 C CA . LEU A 1 115 ? -11.613 -28.868 38.295 1.00 35.56 115 LEU A CA 1
ATOM 1510 C C . LEU A 1 115 ? -10.317 -29.623 38.569 1.00 39.67 115 LEU A C 1
ATOM 1511 O O . LEU A 1 115 ? -10.310 -30.854 38.626 1.00 42.20 115 LEU A O 1
ATOM 1527 N N . TYR A 1 116 ? -9.223 -28.885 38.732 1.00 37.72 116 TYR A N 1
ATOM 1528 C CA . TYR A 1 116 ? -7.934 -29.490 39.048 1.00 38.57 116 TYR A CA 1
ATOM 1529 C C . TYR A 1 116 ? -7.964 -30.166 40.414 1.00 40.10 116 TYR A C 1
ATOM 1530 O O . TYR A 1 116 ? -7.518 -31.303 40.563 1.00 40.87 116 TYR A O 1
ATOM 1548 N N . GLU A 1 117 ? -8.491 -29.459 41.410 1.00 42.07 117 GLU A N 1
ATOM 1549 C CA . GLU A 1 117 ? -8.579 -29.988 42.766 1.00 40.71 117 GLU A CA 1
ATOM 1550 C C . GLU A 1 117 ? -9.446 -31.243 42.808 1.00 43.36 117 GLU A C 1
ATOM 1551 O O . GLU A 1 117 ? -9.189 -32.163 43.585 1.00 44.72 117 GLU A O 1
ATOM 1563 N N . LEU A 1 118 ? -10.471 -31.274 41.964 1.00 39.73 118 LEU A N 1
ATOM 1564 C CA . LEU A 1 118 ? -11.358 -32.425 41.877 1.00 39.54 118 LEU A CA 1
ATOM 1565 C C . LEU A 1 118 ? -10.652 -33.619 41.232 1.00 41.26 118 LEU A C 1
ATOM 1566 O O . LEU A 1 118 ? -11.005 -34.769 41.489 1.00 42.77 118 LEU A O 1
ATOM 1582 N N . ALA A 1 119 ? -9.655 -33.341 40.397 1.00 42.82 119 ALA A N 1
ATOM 1583 C CA . ALA A 1 119 ? -8.907 -34.393 39.716 1.00 42.08 119 ALA A CA 1
ATOM 1584 C C . ALA A 1 119 ? -7.832 -34.969 40.628 1.00 41.58 119 ALA A C 1
ATOM 1585 O O . ALA A 1 119 ? -7.628 -36.183 40.674 1.00 40.00 119 ALA A O 1
ATOM 1592 N N . SER A 1 120 ? -7.145 -34.088 41.349 1.00 38.72 120 SER A N 1
ATOM 1593 C CA . SER A 1 120 ? -6.074 -34.499 42.248 1.00 43.96 120 SER A CA 1
ATOM 1594 C C . SER A 1 120 ? -5.700 -33.391 43.224 1.00 47.28 120 SER A C 1
ATOM 1595 O O . SER A 1 120 ? -5.468 -32.249 42.827 1.00 46.36 120 SER A O 1
ATOM 1603 N N . THR A 1 121 ? -5.631 -33.743 44.504 1.00 47.36 121 THR A N 1
ATOM 1604 C CA . THR A 1 121 ? -5.237 -32.798 45.542 1.00 50.19 121 THR A CA 1
ATOM 1605 C C . THR A 1 121 ? -3.721 -32.614 45.582 1.00 47.42 121 THR A C 1
ATOM 1606 O O . THR A 1 121 ? -3.213 -31.777 46.329 1.00 55.80 121 THR A O 1
ATOM 1617 N N . ASN A 1 122 ? -3.009 -33.395 44.773 1.00 44.85 122 ASN A N 1
ATOM 1618 C CA . ASN A 1 122 ? -1.551 -33.343 44.727 1.00 44.10 122 ASN A CA 1
ATOM 1619 C C . ASN A 1 122 ? -1.011 -32.615 43.494 1.00 47.99 122 ASN A C 1
ATOM 1620 O O . ASN A 1 122 ? 0.200 -32.566 43.284 1.00 48.70 122 ASN A O 1
ATOM 1631 N N . TYR A 1 123 ? -1.903 -32.052 42.684 1.00 49.07 123 TYR A N 1
ATOM 1632 C CA . TYR A 1 123 ? -1.486 -31.327 41.486 1.00 42.60 123 TYR A CA 1
ATOM 1633 C C . TYR A 1 123 ? -0.595 -30.140 41.852 1.00 44.04 123 TYR A C 1
ATOM 1634 O O . TYR A 1 123 ? -0.941 -29.340 42.722 1.00 39.42 123 TYR A O 1
ATOM 1652 N N . ALA A 1 124 ? 0.548 -30.032 41.175 1.00 41.72 124 ALA A N 1
ATOM 1653 C CA . ALA A 1 124 ? 1.576 -29.056 41.531 1.00 40.43 124 ALA A CA 1
ATOM 1654 C C . ALA A 1 124 ? 1.785 -27.991 40.456 1.00 40.15 124 ALA A C 1
ATOM 1655 O O . ALA A 1 124 ? 2.633 -27.113 40.608 1.00 40.19 124 ALA A O 1
ATOM 1662 N N . GLY A 1 125 ? 1.015 -28.066 39.375 1.00 44.20 125 GLY A N 1
ATOM 1663 C CA . GLY A 1 125 ? 1.143 -27.114 38.285 1.00 43.78 125 GLY A CA 1
ATOM 1664 C C . GLY A 1 125 ? 0.249 -25.902 38.469 1.00 41.04 125 GLY A C 1
ATOM 1665 O O . GLY A 1 125 ? -0.301 -25.685 39.547 1.00 35.91 125 GLY A O 1
ATOM 1669 N N . LYS A 1 126 ? 0.110 -25.110 37.410 1.00 45.13 126 LYS A N 1
ATOM 1670 C CA . LYS A 1 126 ? -0.783 -23.957 37.415 1.00 41.94 126 LYS A CA 1
ATOM 1671 C C . LYS A 1 126 ? -2.193 -24.384 37.017 1.00 36.66 126 LYS A C 1
ATOM 1672 O O . LYS A 1 126 ? -2.374 -25.417 36.374 1.00 40.97 126 LYS A O 1
ATOM 1691 N N . TYR A 1 127 ? -3.189 -23.591 37.402 1.00 36.43 127 TYR A N 1
ATOM 1692 C CA . TYR A 1 127 ? -4.581 -23.899 37.083 1.00 37.62 127 TYR A CA 1
ATOM 1693 C C . TYR A 1 127 ? -4.950 -23.305 35.732 1.00 36.02 127 TYR A C 1
ATOM 1694 O O . TYR A 1 127 ? -5.704 -22.335 35.649 1.00 41.37 127 TYR A O 1
ATOM 1712 N N . THR A 1 128 ? -4.420 -23.910 34.676 1.00 34.29 128 THR A N 1
ATOM 1713 C CA . THR A 1 128 ? -4.491 -23.336 33.341 1.00 33.60 128 THR A CA 1
ATOM 1714 C C . THR A 1 128 ? -5.472 -24.053 32.419 1.00 33.86 128 THR A C 1
ATOM 1715 O O . THR A 1 128 ? -5.859 -25.196 32.665 1.00 33.15 128 THR A O 1
ATOM 1726 N N . VAL A 1 129 ? -5.875 -23.350 31.364 1.00 30.76 129 VAL A N 1
ATOM 1727 C CA . VAL A 1 129 ? -6.558 -23.958 30.229 1.00 33.35 129 VAL A CA 1
ATOM 1728 C C . VAL A 1 129 ? -5.555 -24.032 29.078 1.00 33.70 129 VAL A C 1
ATOM 1729 O O . VAL A 1 129 ? -4.640 -23.212 29.007 1.00 36.36 129 VAL A O 1
ATOM 1742 N N . PRO A 1 130 ? -5.721 -25.003 28.165 1.00 31.73 130 PRO A N 1
ATOM 1743 C CA . PRO A 1 130 ? -6.832 -25.951 28.056 1.00 32.43 130 PRO A CA 1
ATOM 1744 C C . PRO A 1 130 ? -6.782 -27.086 29.074 1.00 32.63 130 PRO A C 1
ATOM 1745 O O . PRO A 1 130 ? -5.763 -27.303 29.732 1.00 27.21 13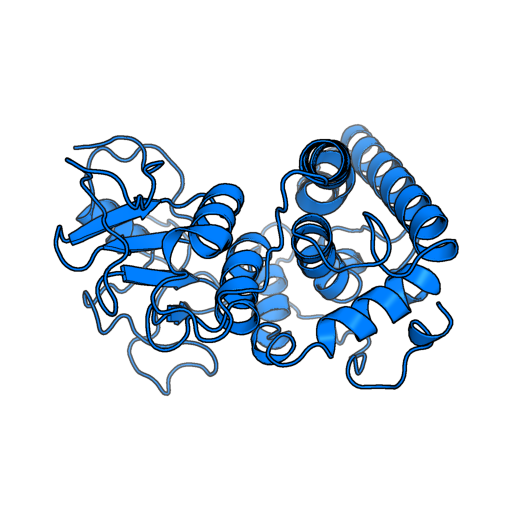0 PRO A O 1
ATOM 1756 N N . VAL A 1 131 ? -7.900 -27.794 29.192 1.00 34.51 131 VAL A N 1
ATOM 1757 C CA . VAL A 1 131 ? -7.996 -28.983 30.026 1.00 31.09 131 VAL A CA 1
ATOM 1758 C C . VAL A 1 131 ? -8.809 -30.038 29.286 1.00 33.01 131 VAL A C 1
ATOM 1759 O O . VAL A 1 131 ? -9.964 -29.804 28.931 1.00 29.23 131 VAL A O 1
ATOM 1772 N N . LEU A 1 132 ? -8.193 -31.189 29.040 1.00 35.25 132 LEU A N 1
ATOM 1773 C CA . LEU A 1 132 ? -8.892 -32.318 28.441 1.00 38.26 132 LEU A CA 1
ATOM 1774 C C . LEU A 1 132 ? -9.391 -33.242 29.549 1.00 37.85 132 LEU A C 1
ATOM 1775 O O . LEU A 1 132 ? -8.606 -33.944 30.188 1.00 35.70 132 LEU A O 1
ATOM 1791 N N . TRP A 1 133 ? -10.703 -33.227 29.768 1.00 33.97 133 TRP A N 1
ATOM 1792 C CA . TRP A 1 133 ? -11.319 -33.936 30.885 1.00 39.27 133 TRP A CA 1
ATOM 1793 C C . TRP A 1 133 ? -11.876 -35.294 30.463 1.00 40.37 133 TRP A C 1
ATOM 1794 O O . TRP A 1 133 ? -12.335 -35.458 29.333 1.00 39.44 133 TRP A O 1
ATOM 1815 N N . ASP A 1 134 ? -11.826 -36.258 31.380 1.00 38.09 134 ASP A N 1
ATOM 1816 C CA . ASP A 1 134 ? -12.393 -37.585 31.154 1.00 42.11 134 ASP A CA 1
ATOM 1817 C C . ASP A 1 134 ? -13.607 -37.801 32.049 1.00 42.36 134 ASP A C 1
ATOM 1818 O O . ASP A 1 134 ? -13.501 -37.780 33.275 1.00 45.85 134 ASP A O 1
ATOM 1827 N N . LYS A 1 135 ? -14.756 -38.024 31.421 1.00 45.01 135 LYS A N 1
ATOM 1828 C CA . LYS A 1 135 ? -16.021 -38.158 32.133 1.00 43.28 135 LYS A CA 1
ATOM 1829 C C . LYS A 1 135 ? -16.141 -39.492 32.861 1.00 47.59 135 LYS A C 1
ATOM 1830 O O . LYS A 1 135 ? -16.897 -39.613 33.823 1.00 58.68 135 LYS A O 1
ATOM 1849 N N . LYS A 1 136 ? -15.395 -40.492 32.401 1.00 47.44 136 LYS A N 1
ATOM 1850 C CA . LYS A 1 136 ? -15.464 -41.825 32.991 1.00 50.12 136 LYS A CA 1
ATOM 1851 C C . LYS A 1 136 ? -14.716 -41.882 34.319 1.00 48.05 136 LYS A C 1
ATOM 1852 O O . LYS A 1 136 ? -15.311 -42.150 35.362 1.00 55.74 136 LYS A O 1
ATOM 1871 N N . LEU A 1 137 ? -13.413 -41.625 34.277 1.00 42.93 137 LEU A N 1
ATOM 1872 C CA . LEU A 1 137 ? -12.584 -41.679 35.476 1.00 46.14 137 LEU A CA 1
ATOM 1873 C C . LEU A 1 137 ? -12.663 -40.386 36.288 1.00 47.33 137 LEU A C 1
ATOM 1874 O O . LEU A 1 137 ? -12.027 -40.271 37.339 1.00 41.79 137 LEU A O 1
ATOM 1890 N N . LYS A 1 138 ? -13.449 -39.425 35.806 1.00 45.97 138 LYS A N 1
ATOM 1891 C CA . LYS A 1 138 ? -13.599 -38.135 36.476 1.00 45.21 138 LYS A CA 1
ATOM 1892 C C . LYS A 1 138 ? -12.237 -37.509 36.764 1.00 41.49 138 LYS A C 1
ATOM 1893 O O . LYS A 1 138 ? -11.926 -37.183 37.909 1.00 42.69 138 LYS A O 1
ATOM 1912 N N . THR A 1 139 ? -11.426 -37.356 35.722 1.00 42.94 139 THR A N 1
ATOM 1913 C CA . THR A 1 139 ? -10.068 -36.853 35.880 1.00 42.28 139 THR A CA 1
ATOM 1914 C C . THR A 1 139 ? -9.630 -36.044 34.661 1.00 41.75 139 THR A C 1
ATOM 1915 O O . THR A 1 139 ? -10.339 -35.984 33.655 1.00 43.60 139 THR A O 1
ATOM 1926 N N . ILE A 1 140 ? -8.457 -35.427 34.769 1.00 42.85 140 ILE A N 1
ATOM 1927 C CA . ILE A 1 140 ? -7.871 -34.656 33.678 1.00 42.46 140 ILE A CA 1
ATOM 1928 C C . ILE A 1 140 ? -6.880 -35.516 32.897 1.00 39.43 140 ILE A C 1
ATOM 1929 O O . ILE A 1 140 ? -5.877 -35.973 33.446 1.00 39.02 140 ILE A O 1
ATOM 1945 N N . VAL A 1 141 ? -7.166 -35.728 31.616 1.00 34.86 141 VAL A N 1
ATOM 1946 C CA . VAL A 1 141 ? -6.301 -36.526 30.755 1.00 33.89 141 VAL A CA 1
ATOM 1947 C C . VAL A 1 141 ? -5.012 -35.782 30.440 1.00 35.91 141 VAL A C 1
ATOM 1948 O O . VAL A 1 141 ? -3.919 -36.335 30.557 1.00 37.07 141 VAL A O 1
ATOM 1961 N N . ASN A 1 142 ? -5.153 -34.523 30.038 1.00 40.30 142 ASN A N 1
ATOM 1962 C CA . ASN A 1 142 ? -4.020 -33.716 29.607 1.00 35.77 142 ASN A CA 1
ATOM 1963 C C . ASN A 1 142 ? -4.366 -32.232 29.638 1.00 34.27 142 ASN A C 1
ATOM 1964 O O . ASN A 1 142 ? -5.518 -31.857 29.416 1.00 30.59 142 ASN A O 1
ATOM 1975 N N . ASN A 1 143 ? -3.370 -31.394 29.919 1.00 33.74 143 ASN A N 1
ATOM 1976 C CA . ASN A 1 143 ? -3.563 -29.945 29.942 1.00 34.93 143 ASN A CA 1
ATOM 1977 C C . ASN A 1 143 ? -2.463 -29.216 29.173 1.00 36.54 143 ASN A C 1
ATOM 1978 O O . ASN A 1 143 ? -2.172 -28.048 29.439 1.00 33.50 143 ASN A O 1
ATOM 1989 N N . GLU A 1 144 ? -1.859 -29.917 28.218 1.00 34.16 144 GLU A N 1
ATOM 1990 C CA . GLU A 1 144 ? -0.830 -29.342 27.360 1.00 35.31 144 GLU A CA 1
ATOM 1991 C C . GLU A 1 144 ? -1.363 -29.254 25.933 1.00 34.23 144 GLU A C 1
ATOM 1992 O O . GLU A 1 144 ? -1.637 -30.276 25.305 1.00 35.38 144 GLU A O 1
ATOM 2004 N N . SER A 1 145 ? -1.514 -28.031 25.431 1.00 33.22 145 SER A N 1
ATOM 2005 C CA . SER A 1 145 ? -2.146 -27.802 24.132 1.00 34.53 145 SER A CA 1
ATOM 2006 C C . SER A 1 145 ? -1.417 -28.510 22.995 1.00 32.43 145 SER A C 1
ATOM 2007 O O . SER A 1 145 ? -2.052 -29.072 22.106 1.00 31.70 145 SER A O 1
ATOM 2015 N N . SER A 1 146 ? -0.087 -28.477 23.024 1.00 34.47 146 SER A N 1
ATOM 2016 C CA . SER A 1 146 ? 0.716 -29.102 21.975 1.00 36.35 146 SER A CA 1
ATOM 2017 C C . SER A 1 146 ? 0.441 -30.598 21.881 1.00 34.14 146 SER A C 1
ATOM 2018 O O . SER A 1 146 ? 0.503 -31.184 20.800 1.00 38.73 146 SER A O 1
ATOM 2026 N N . GLU A 1 147 ? 0.131 -31.208 23.018 1.00 31.17 147 GLU A N 1
ATOM 2027 C CA . GLU A 1 147 ? -0.126 -32.639 23.076 1.00 36.78 147 GLU A CA 1
ATOM 2028 C C . GLU A 1 147 ? -1.583 -32.954 22.745 1.00 34.36 147 GLU A C 1
ATOM 2029 O O . GLU A 1 147 ? -1.870 -33.940 22.067 1.00 34.68 147 GLU A O 1
ATOM 2041 N N . ILE A 1 148 ? -2.495 -32.107 23.214 1.00 34.20 148 ILE A N 1
ATOM 2042 C CA . ILE A 1 148 ? -3.921 -32.299 22.964 1.00 37.37 148 ILE A CA 1
ATOM 2043 C C . ILE A 1 148 ? -4.221 -32.309 21.468 1.00 35.62 148 ILE A C 1
ATOM 2044 O O . ILE A 1 148 ? -5.038 -33.102 21.000 1.00 37.62 148 ILE A O 1
ATOM 2060 N N . ILE A 1 149 ? -3.554 -31.438 20.718 1.00 34.87 149 ILE A N 1
ATOM 2061 C CA . ILE A 1 149 ? -3.817 -31.321 19.287 1.00 36.82 149 ILE A CA 1
ATOM 2062 C C . ILE A 1 149 ? -3.198 -32.477 18.503 1.00 34.90 149 ILE A C 1
ATOM 2063 O O . ILE A 1 149 ? -3.650 -32.795 17.404 1.00 37.74 149 ILE A O 1
ATOM 2079 N N . ARG A 1 150 ? -2.169 -33.105 19.063 1.00 37.19 150 ARG A N 1
ATOM 2080 C CA . ARG A 1 150 ? -1.567 -34.276 18.430 1.00 39.39 150 ARG A CA 1
ATOM 2081 C C . ARG A 1 150 ? -2.528 -35.458 18.474 1.00 36.44 150 ARG A C 1
ATOM 2082 O O . ARG A 1 150 ? -2.696 -36.169 17.483 1.00 42.43 150 ARG A O 1
ATOM 2103 N N . MET A 1 151 ? -3.162 -35.662 19.623 1.00 32.10 151 MET A N 1
ATOM 2104 C CA . MET A 1 151 ? -4.094 -36.772 19.782 1.00 38.61 151 MET A CA 1
ATOM 2105 C C . MET A 1 151 ? -5.454 -36.434 19.167 1.00 36.44 151 MET A C 1
ATOM 2106 O O . MET A 1 151 ? -6.234 -37.331 18.852 1.00 38.23 151 MET A O 1
ATOM 2120 N N . PHE A 1 152 ? -5.733 -35.147 18.980 1.00 32.84 152 PHE A N 1
ATOM 2121 C CA . PHE A 1 152 ? -6.906 -34.735 18.211 1.00 36.29 152 PHE A CA 1
ATOM 2122 C C . PHE A 1 152 ? -6.686 -34.997 16.720 1.00 36.39 152 PHE A C 1
ATOM 2123 O O . PHE A 1 152 ? -7.641 -35.070 15.947 1.00 35.51 152 PHE A O 1
ATOM 2140 N N . ASN A 1 153 ? -5.424 -35.136 16.323 1.00 36.38 153 ASN A N 1
ATOM 2141 C CA . ASN A 1 153 ? -5.074 -35.257 14.912 1.00 38.15 153 ASN A CA 1
ATOM 2142 C C . ASN A 1 153 ? -5.020 -36.703 14.414 1.00 39.16 153 ASN A C 1
ATOM 2143 O O . ASN A 1 153 ? -5.096 -36.942 13.208 1.00 39.71 153 ASN A O 1
ATOM 2154 N N . THR A 1 154 ? -4.909 -37.661 15.333 1.00 38.15 154 THR A N 1
ATOM 2155 C CA . THR A 1 154 ? -4.678 -39.057 14.956 1.00 43.91 154 THR A CA 1
ATOM 2156 C C . THR A 1 154 ? -5.598 -40.070 15.645 1.00 43.68 154 THR A C 1
ATOM 2157 O O . THR A 1 154 ? -5.990 -41.067 15.035 1.00 47.11 154 THR A O 1
ATOM 2168 N N . GLU A 1 155 ? -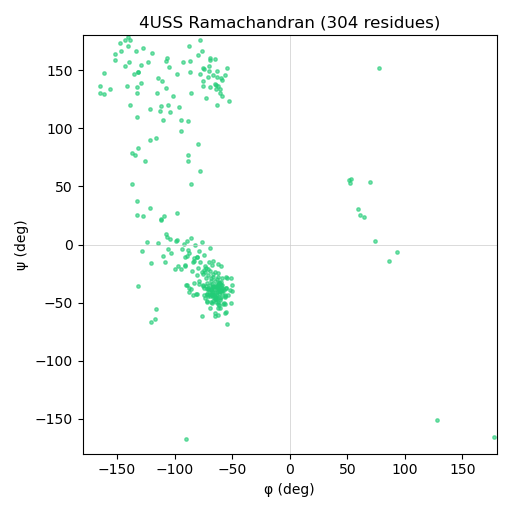5.943 -39.823 16.904 1.00 41.72 155 GLU A N 1
ATOM 2169 C CA . GLU A 1 155 ? -6.576 -40.854 17.725 1.00 42.90 155 GLU A CA 1
ATOM 2170 C C . GLU A 1 155 ? -8.092 -40.965 17.553 1.00 45.95 155 GLU A C 1
ATOM 2171 O O . GLU A 1 155 ? -8.683 -41.963 17.962 1.00 49.43 155 GLU A O 1
ATOM 2183 N N . PHE A 1 156 ? -8.717 -39.960 16.947 1.00 42.17 156 PHE A N 1
ATOM 2184 C CA . PHE A 1 156 ? -10.173 -39.945 16.801 1.00 40.62 156 PHE A CA 1
ATOM 2185 C C . PHE A 1 156 ? -10.615 -40.108 15.347 1.00 41.96 156 PHE A C 1
ATOM 2186 O O . PHE A 1 156 ? -11.738 -39.756 14.991 1.00 46.22 156 PHE A O 1
ATOM 2203 N N . ASN A 1 157 ? -9.740 -40.663 14.514 1.00 44.69 157 ASN A N 1
ATOM 2204 C CA . ASN A 1 157 ? -10.016 -40.777 13.083 1.00 43.98 157 ASN A CA 1
ATOM 2205 C C . ASN A 1 157 ? -11.113 -41.785 12.745 1.00 47.51 157 ASN A C 1
ATOM 2206 O O . ASN A 1 157 ? -11.639 -41.781 11.631 1.00 45.49 157 ASN A O 1
ATOM 2217 N N . ASP A 1 158 ? -11.460 -42.647 13.697 1.00 45.54 158 ASP A N 1
ATOM 2218 C CA . ASP A 1 158 ? -12.526 -43.619 13.476 1.00 47.11 158 ASP A CA 1
ATOM 2219 C C . ASP A 1 158 ? -13.904 -42.961 13.514 1.00 46.37 158 ASP A C 1
ATOM 2220 O O . ASP A 1 158 ? -14.867 -43.501 12.968 1.00 45.11 158 ASP A O 1
ATOM 2229 N N . ILE A 1 159 ? -13.994 -41.798 14.155 1.00 42.28 159 ILE A N 1
ATOM 2230 C CA . ILE A 1 159 ? -15.268 -41.096 14.300 1.00 47.16 159 ILE A CA 1
ATOM 2231 C C . ILE A 1 159 ? -15.188 -39.641 13.845 1.00 46.91 159 ILE A C 1
ATOM 2232 O O . ILE A 1 159 ? -16.203 -38.945 13.800 1.00 47.45 159 ILE A O 1
ATOM 2248 N N . ALA A 1 160 ? -13.986 -39.185 13.507 1.00 46.07 160 ALA A N 1
ATOM 2249 C CA . ALA A 1 160 ? -13.798 -37.823 13.017 1.00 44.73 160 ALA A CA 1
ATOM 2250 C C . ALA A 1 160 ? -14.556 -37.614 11.712 1.00 45.03 160 ALA A C 1
ATOM 2251 O O . ALA A 1 160 ? -14.529 -38.469 10.828 1.00 49.18 160 ALA A O 1
ATOM 2258 N N . GLU A 1 161 ? -15.232 -36.475 11.597 1.00 45.63 161 GLU A N 1
ATOM 2259 C CA . GLU A 1 161 ? -15.972 -36.147 10.385 1.00 45.26 161 GLU A CA 1
ATOM 2260 C C . GLU A 1 161 ? -14.999 -35.941 9.224 1.00 45.81 161 GLU A C 1
ATOM 2261 O O . GLU A 1 161 ? -15.347 -36.163 8.064 1.00 51.90 161 GLU A O 1
ATOM 2273 N N . ASN A 1 162 ? -13.781 -35.517 9.555 1.00 41.57 162 ASN A N 1
ATOM 2274 C CA . ASN A 1 162 ? -12.714 -35.329 8.574 1.00 41.55 162 ASN A CA 1
ATOM 2275 C C . ASN A 1 162 ? -11.469 -36.116 8.982 1.00 42.01 162 ASN A C 1
ATOM 2276 O O . ASN A 1 162 ? -10.458 -35.547 9.393 1.00 45.35 162 ASN A O 1
ATOM 2287 N N . ALA A 1 163 ? -11.557 -37.436 8.861 1.00 45.24 163 ALA A N 1
ATOM 2288 C CA . ALA A 1 163 ? -10.497 -38.325 9.321 1.00 45.29 163 ALA A CA 1
ATOM 2289 C C . ALA A 1 163 ? -9.258 -38.251 8.434 1.00 46.34 163 ALA A C 1
ATOM 2290 O O . ALA A 1 163 ? -8.133 -38.404 8.913 1.00 48.79 163 ALA A O 1
ATOM 2297 N N . ALA A 1 164 ? -9.468 -38.018 7.143 1.00 43.13 164 ALA A N 1
ATOM 2298 C CA . ALA A 1 164 ? -8.372 -38.015 6.180 1.00 42.54 164 ALA A CA 1
ATOM 2299 C C . ALA A 1 164 ? -7.374 -36.894 6.459 1.00 46.81 164 ALA A C 1
ATOM 2300 O O . ALA A 1 164 ? -6.167 -37.071 6.288 1.00 40.47 164 ALA A O 1
ATOM 2307 N N . LEU A 1 165 ? -7.885 -35.746 6.894 1.00 47.09 165 LEU A N 1
ATOM 2308 C CA . LEU A 1 165 ? -7.059 -34.559 7.090 1.00 37.96 165 LEU A CA 1
ATOM 2309 C C . LEU A 1 165 ? -5.999 -34.779 8.167 1.00 39.87 165 LEU A C 1
ATOM 2310 O O . LEU A 1 165 ? -6.322 -35.070 9.319 1.00 41.97 165 LEU A O 1
ATOM 2326 N N . ASP A 1 166 ? -4.735 -34.638 7.774 1.00 37.35 166 ASP A N 1
ATOM 2327 C CA . ASP A 1 166 ? -3.601 -34.853 8.668 1.00 37.84 166 ASP A CA 1
ATOM 2328 C C . ASP A 1 166 ? -2.758 -33.585 8.756 1.00 36.33 166 ASP A C 1
ATOM 2329 O O . ASP A 1 166 ? -2.184 -33.146 7.760 1.00 37.04 166 ASP A O 1
ATOM 2338 N N . LEU A 1 167 ? -2.685 -33.007 9.952 1.00 36.76 167 LEU A N 1
ATOM 2339 C CA . LEU A 1 167 ? -1.934 -31.771 10.173 1.00 38.00 167 LEU A CA 1
ATOM 2340 C C . LEU A 1 167 ? -0.509 -32.041 10.649 1.00 35.02 167 LEU A C 1
ATOM 2341 O O . LEU A 1 167 ? 0.284 -31.113 10.811 1.00 34.85 167 LEU A O 1
ATOM 2357 N N . TYR A 1 168 ? -0.193 -33.313 10.872 1.00 37.98 168 TYR A N 1
ATOM 2358 C CA . TYR A 1 168 ? 1.138 -33.712 11.311 1.00 36.23 168 TYR A CA 1
ATOM 2359 C C . TYR A 1 168 ? 1.599 -34.954 10.544 1.00 38.80 168 TYR A C 1
ATOM 2360 O O . TYR A 1 168 ? 2.013 -35.947 11.145 1.00 39.99 168 TYR A O 1
ATOM 2378 N N . PRO A 1 169 ? 1.534 -34.898 9.202 1.00 38.97 169 PRO A N 1
ATOM 2379 C CA . PRO A 1 169 ? 1.922 -36.049 8.382 1.00 33.86 169 PRO A CA 1
ATOM 2380 C C . PRO A 1 169 ? 3.411 -36.337 8.496 1.00 36.99 169 PRO A C 1
ATOM 2381 O O . PRO A 1 169 ? 4.203 -35.405 8.636 1.00 36.34 169 PRO A O 1
ATOM 2392 N N . SER A 1 170 ? 3.775 -37.614 8.431 1.00 38.54 170 SER A N 1
ATOM 2393 C CA . SER A 1 170 ? 5.144 -38.053 8.680 1.00 35.45 170 SER A CA 1
ATOM 2394 C C . SER A 1 170 ? 6.187 -37.267 7.887 1.00 33.75 170 SER A C 1
ATOM 2395 O O . SER A 1 170 ? 7.249 -36.934 8.412 1.00 33.01 170 SER A O 1
ATOM 2403 N N . HIS A 1 171 ? 5.877 -36.953 6.634 1.00 34.06 171 HIS A N 1
ATOM 2404 C CA . HIS A 1 171 ? 6.855 -36.320 5.752 1.00 38.61 171 HIS A CA 1
ATOM 2405 C C . HIS A 1 171 ? 7.058 -34.833 6.058 1.00 40.18 171 HIS A C 1
ATOM 2406 O O . HIS A 1 171 ? 7.828 -34.161 5.370 1.00 47.50 171 HIS A O 1
ATOM 2419 N N . LEU A 1 172 ? 6.374 -34.327 7.083 1.00 36.03 172 LEU A N 1
ATOM 2420 C CA . LEU A 1 172 ? 6.498 -32.926 7.488 1.00 30.75 172 LEU A CA 1
ATOM 2421 C C . LEU A 1 172 ? 6.970 -32.780 8.928 1.00 35.59 172 LEU A C 1
ATOM 2422 O O . LEU A 1 172 ? 7.403 -31.700 9.333 1.00 38.34 172 LEU A O 1
ATOM 2438 N N . GLN A 1 173 ? 6.882 -33.862 9.696 1.00 35.09 173 GLN A N 1
ATOM 2439 C CA . GLN A 1 173 ? 7.167 -33.818 11.127 1.00 33.68 173 GLN A CA 1
ATOM 2440 C C . GLN A 1 173 ? 8.523 -33.191 11.430 1.00 34.11 173 GLN A C 1
ATOM 2441 O O . GLN A 1 173 ? 8.660 -32.427 12.385 1.00 34.05 173 GLN A O 1
ATOM 2455 N N . ALA A 1 174 ? 9.518 -33.501 10.608 1.00 33.46 174 ALA A N 1
ATOM 2456 C CA . ALA A 1 174 ? 10.852 -32.948 10.796 1.00 36.49 174 ALA A CA 1
ATOM 2457 C C . ALA A 1 174 ? 10.823 -31.432 10.647 1.00 36.55 174 ALA A C 1
ATOM 2458 O O . ALA A 1 174 ? 11.396 -30.708 11.463 1.00 36.22 174 ALA A O 1
ATOM 2465 N N . GLN A 1 175 ? 10.145 -30.961 9.604 1.00 31.51 175 GLN A N 1
ATOM 2466 C CA . GLN A 1 175 ? 10.069 -29.534 9.319 1.00 35.91 175 GLN A CA 1
ATOM 2467 C C . GLN A 1 175 ? 9.121 -28.825 10.282 1.00 37.40 175 GLN A C 1
ATOM 2468 O O . GLN A 1 175 ? 9.362 -27.681 10.668 1.00 37.04 175 GLN A O 1
ATOM 2482 N N . ILE A 1 176 ? 8.044 -29.503 10.663 1.00 34.24 176 ILE A N 1
ATOM 2483 C CA . ILE A 1 176 ? 7.073 -28.933 11.591 1.00 37.42 176 ILE A CA 1
ATOM 2484 C C . ILE A 1 176 ? 7.705 -28.746 12.970 1.00 34.46 176 ILE A C 1
ATOM 2485 O O . ILE A 1 176 ? 7.596 -27.674 13.565 1.00 30.76 176 ILE A O 1
ATOM 2501 N N . ASP A 1 177 ? 8.367 -29.785 13.469 1.00 37.05 177 ASP A N 1
ATOM 2502 C CA . ASP A 1 177 ? 9.027 -29.717 14.770 1.00 34.86 177 ASP A CA 1
ATOM 2503 C C . ASP A 1 177 ? 10.107 -28.642 14.777 1.00 34.50 177 ASP A C 1
ATOM 2504 O O . ASP A 1 177 ? 10.348 -28.000 15.797 1.00 36.43 177 ASP A O 1
ATOM 2513 N N . GLU A 1 178 ? 10.755 -28.449 13.633 1.00 33.80 178 GLU A N 1
ATOM 2514 C CA . GLU A 1 178 ? 11.817 -27.458 13.520 1.00 35.27 178 GLU A CA 1
ATOM 2515 C C . GLU A 1 178 ? 11.229 -26.051 13.476 1.00 39.20 178 GLU A C 1
ATOM 2516 O O . GLU A 1 178 ? 11.735 -25.133 14.123 1.00 36.25 178 GLU A O 1
ATOM 2528 N N . THR A 1 179 ? 10.159 -25.891 12.703 1.00 36.38 179 THR A N 1
ATOM 2529 C CA . THR A 1 179 ? 9.454 -24.619 12.627 1.00 35.48 179 THR A CA 1
ATOM 2530 C C . THR A 1 179 ? 8.881 -24.267 13.992 1.00 34.48 179 THR A C 1
ATOM 2531 O O . THR A 1 179 ? 9.098 -23.167 14.497 1.00 36.17 179 THR A O 1
ATOM 2542 N N . ASN A 1 180 ? 8.154 -25.211 14.583 1.00 32.90 180 ASN A N 1
ATOM 2543 C CA . ASN A 1 180 ? 7.583 -25.030 15.912 1.00 31.51 180 ASN A CA 1
ATOM 2544 C C . ASN A 1 180 ? 8.625 -24.549 16.914 1.00 37.01 180 ASN A C 1
ATOM 2545 O O . ASN A 1 180 ? 8.319 -23.768 17.816 1.00 42.78 180 ASN A O 1
ATOM 2556 N N . GLY A 1 181 ? 9.857 -25.015 16.738 1.00 33.30 181 GLY A N 1
ATOM 2557 C CA . GLY A 1 181 ? 10.950 -24.645 17.614 1.00 29.39 181 GLY A CA 1
ATOM 2558 C C . GLY A 1 181 ? 11.130 -23.145 17.725 1.00 32.25 181 GLY A C 1
ATOM 2559 O O . GLY A 1 181 ? 10.868 -22.565 18.779 1.00 33.06 181 GLY A O 1
ATOM 2563 N N . TRP A 1 182 ? 11.564 -22.510 16.639 1.00 33.28 182 TRP A N 1
ATOM 2564 C CA . TRP A 1 182 ? 11.883 -21.086 16.679 1.00 33.77 182 TRP A CA 1
ATOM 2565 C C . TRP A 1 182 ? 10.635 -20.204 16.630 1.00 33.75 182 TRP A C 1
ATOM 2566 O O . TRP A 1 182 ? 10.703 -19.016 16.942 1.00 36.68 182 TRP A O 1
ATOM 2587 N N . VAL A 1 183 ? 9.496 -20.780 16.258 1.00 33.85 183 VAL A N 1
ATOM 2588 C CA . VAL A 1 183 ? 8.241 -20.035 16.274 1.00 35.46 183 VAL A CA 1
ATOM 2589 C C . VAL A 1 183 ? 7.707 -19.952 17.703 1.00 33.63 183 VAL A C 1
ATOM 2590 O O . VAL A 1 183 ? 7.102 -18.954 18.086 1.00 33.96 183 VAL A O 1
ATOM 2603 N N . TYR A 1 184 ? 7.941 -20.993 18.496 1.00 35.39 184 TYR A N 1
ATOM 2604 C CA . TYR A 1 184 ? 7.494 -20.991 19.883 1.00 31.82 184 TYR A CA 1
ATOM 2605 C C . TYR A 1 184 ? 8.276 -19.979 20.716 1.00 33.05 184 TYR A C 1
ATOM 2606 O O . TYR A 1 184 ? 7.690 -19.175 21.441 1.00 32.89 184 TYR A O 1
ATOM 2624 N N . ASP A 1 185 ? 9.600 -20.031 20.613 1.00 32.80 185 ASP A N 1
ATOM 2625 C CA . ASP A 1 185 ? 10.470 -19.166 21.403 1.00 31.56 185 ASP A CA 1
ATOM 2626 C C . ASP A 1 185 ? 10.360 -17.704 20.982 1.00 34.24 185 ASP A C 1
ATOM 2627 O O . ASP A 1 185 ? 10.398 -16.802 21.819 1.00 35.60 185 ASP A O 1
ATOM 2636 N N . GLY A 1 186 ? 10.225 -17.479 19.680 1.00 35.78 186 GLY A N 1
ATOM 2637 C CA . GLY A 1 186 ? 10.261 -16.137 19.132 1.00 29.62 186 GLY A CA 1
ATOM 2638 C C . GLY A 1 186 ? 8.914 -15.450 19.038 1.00 29.94 186 GLY A C 1
ATOM 2639 O O . GLY A 1 186 ? 8.828 -14.238 19.221 1.00 34.42 186 GLY A O 1
ATOM 2643 N N . ILE A 1 187 ? 7.863 -16.214 18.755 1.00 31.62 187 ILE A N 1
ATOM 2644 C CA . ILE A 1 187 ? 6.561 -15.626 18.464 1.00 30.00 187 ILE A CA 1
ATOM 2645 C C . ILE A 1 187 ? 5.500 -16.035 19.483 1.00 29.96 187 ILE A C 1
ATOM 2646 O O . ILE A 1 187 ? 4.979 -15.179 20.199 1.00 29.45 187 ILE A O 1
ATOM 2662 N N . ASN A 1 188 ? 5.176 -17.326 19.550 1.00 26.41 188 ASN A N 1
ATOM 2663 C CA . ASN A 1 188 ? 4.107 -17.794 20.433 1.00 28.58 188 ASN A CA 1
ATOM 2664 C C . ASN A 1 188 ? 4.349 -17.398 21.883 1.00 30.10 188 ASN A C 1
ATOM 2665 O O . ASN A 1 188 ? 3.470 -16.837 22.538 1.00 32.09 188 ASN A O 1
ATOM 2676 N N . ASN A 1 189 ? 5.544 -17.695 22.378 1.00 29.30 189 ASN A N 1
ATOM 2677 C CA . ASN A 1 189 ? 5.910 -17.359 23.744 1.00 31.14 189 ASN A CA 1
ATOM 2678 C C . ASN A 1 189 ? 6.645 -16.025 23.810 1.00 30.61 189 ASN A C 1
ATOM 2679 O O . ASN A 1 189 ? 6.696 -15.385 24.859 1.00 34.46 189 ASN A O 1
ATOM 2690 N N . GLY A 1 190 ? 7.207 -15.609 22.679 1.00 29.54 190 GLY A N 1
ATOM 2691 C CA . GLY A 1 190 ? 7.998 -14.394 22.611 1.00 27.86 190 GLY A CA 1
ATOM 2692 C C . GLY A 1 190 ? 7.223 -13.135 22.946 1.00 29.62 190 GLY A C 1
ATOM 2693 O O . GLY A 1 190 ? 7.759 -12.222 23.575 1.00 31.73 190 GLY A O 1
ATOM 2697 N N . VAL A 1 191 ? 5.965 -13.076 22.523 1.00 31.44 191 VAL A N 1
ATOM 2698 C CA . VAL A 1 191 ? 5.125 -11.918 22.808 1.00 28.72 191 VAL A CA 1
ATOM 2699 C C . VAL A 1 191 ? 4.944 -11.741 24.313 1.00 29.36 191 VAL A C 1
ATOM 2700 O O . VAL A 1 191 ? 4.839 -10.618 24.804 1.00 31.20 191 VAL A O 1
ATOM 2713 N N . TYR A 1 192 ? 4.921 -12.852 25.043 1.00 25.22 192 TYR A N 1
ATOM 2714 C CA . TYR A 1 192 ? 4.771 -12.811 26.495 1.00 31.36 192 TYR A CA 1
ATOM 2715 C C . TYR A 1 192 ? 6.065 -12.365 27.169 1.00 34.39 192 TYR A C 1
ATOM 2716 O O . TYR A 1 192 ? 6.033 -11.665 28.182 1.00 30.20 192 TYR A O 1
ATOM 2734 N N . LYS A 1 193 ? 7.201 -12.764 26.602 1.00 30.49 193 LYS A N 1
ATOM 2735 C CA . LYS A 1 193 ? 8.493 -12.309 27.097 1.00 27.57 193 LYS A CA 1
ATOM 2736 C C . LYS A 1 193 ? 8.567 -10.787 27.028 1.00 30.05 193 LYS A C 1
ATOM 2737 O O . LYS A 1 193 ? 9.136 -10.147 27.910 1.00 36.79 193 LYS A O 1
ATOM 2756 N N . CYS A 1 194 ? 7.985 -10.216 25.977 1.00 31.46 194 CYS A N 1
ATOM 2757 C CA . CYS A 1 194 ? 7.941 -8.766 25.816 1.00 32.97 194 CYS A CA 1
ATOM 2758 C C . CYS A 1 194 ? 7.041 -8.121 26.865 1.00 30.57 194 CYS A C 1
ATOM 2759 O O . CYS A 1 194 ? 7.384 -7.092 27.444 1.00 31.74 194 CYS A O 1
ATOM 2767 N N . GLY A 1 195 ? 5.888 -8.736 27.105 1.00 34.07 195 GLY A N 1
ATOM 2768 C CA . GLY A 1 195 ? 4.898 -8.182 28.010 1.00 33.55 195 GLY A CA 1
ATOM 2769 C C . GLY A 1 195 ? 5.250 -8.317 29.479 1.00 32.29 195 GLY A C 1
ATOM 2770 O O . GLY A 1 195 ? 4.972 -7.422 30.277 1.00 32.03 195 GLY A O 1
ATOM 2774 N N . PHE A 1 196 ? 5.859 -9.441 29.838 1.00 31.14 196 PHE A N 1
ATOM 2775 C CA . PHE A 1 196 ? 6.184 -9.722 31.231 1.00 29.41 196 PHE A CA 1
ATOM 2776 C C . PHE A 1 196 ? 7.545 -9.158 31.627 1.00 33.35 196 PHE A C 1
ATOM 2777 O O . PHE A 1 196 ? 7.916 -9.195 32.800 1.00 41.37 196 PHE A O 1
ATOM 2794 N N . ALA A 1 197 ? 8.287 -8.639 30.654 1.00 31.41 197 ALA A N 1
ATOM 2795 C CA . ALA A 1 197 ? 9.586 -8.038 30.929 1.00 35.02 197 ALA A CA 1
ATOM 2796 C C . ALA A 1 197 ? 9.451 -6.887 31.920 1.00 30.12 197 ALA A C 1
ATOM 2797 O O . ALA A 1 197 ? 8.639 -5.984 31.727 1.00 36.30 197 ALA A O 1
ATOM 2804 N N . ARG A 1 198 ? 10.249 -6.935 32.982 1.00 37.61 198 ARG A N 1
ATOM 2805 C CA . ARG A 1 198 ? 10.241 -5.896 34.007 1.00 37.74 198 ARG A CA 1
ATOM 2806 C C . ARG A 1 198 ? 11.436 -4.958 33.865 1.00 34.35 198 ARG A C 1
ATOM 2807 O O . ARG A 1 198 ? 11.521 -3.946 34.560 1.00 39.69 198 ARG A O 1
ATOM 2828 N N . LYS A 1 199 ? 12.353 -5.302 32.964 1.00 36.26 199 LYS A N 1
ATOM 2829 C CA . LYS A 1 199 ? 13.540 -4.493 32.710 1.00 32.08 199 LYS A CA 1
ATOM 2830 C C . LYS A 1 199 ? 13.687 -4.226 31.218 1.00 32.91 199 LYS A C 1
ATOM 2831 O O . LYS A 1 199 ? 13.205 -4.999 30.390 1.00 34.65 199 LYS A O 1
ATOM 2850 N N . GLN A 1 200 ? 14.358 -3.127 30.884 1.00 32.35 200 GLN A N 1
ATOM 2851 C CA . GLN A 1 200 ? 14.476 -2.686 29.499 1.00 31.49 200 GLN A CA 1
ATOM 2852 C C . GLN A 1 200 ? 15.259 -3.680 28.640 1.00 31.91 200 GLN A C 1
ATOM 2853 O O . GLN A 1 200 ? 14.844 -4.009 27.528 1.00 31.95 200 GLN A O 1
ATOM 2867 N N . GLY A 1 201 ? 16.388 -4.152 29.158 1.00 29.08 201 GLY A N 1
ATOM 2868 C CA . GLY A 1 201 ? 17.240 -5.076 28.429 1.00 29.62 201 GLY A CA 1
ATOM 2869 C C . GLY A 1 201 ? 16.516 -6.336 27.990 1.00 34.79 201 GLY A C 1
ATOM 2870 O O . GLY A 1 201 ? 16.465 -6.640 26.798 1.00 31.48 201 GLY A O 1
ATOM 2874 N N . PRO A 1 202 ? 15.963 -7.088 28.956 1.00 36.67 202 PRO A N 1
ATOM 2875 C CA . PRO A 1 202 ? 15.178 -8.291 28.662 1.00 32.56 202 PRO A CA 1
ATOM 2876 C C . PRO A 1 202 ? 14.024 -8.020 27.702 1.00 28.68 202 PRO A C 1
ATOM 2877 O O . PRO A 1 202 ? 13.734 -8.863 26.854 1.00 30.52 202 PRO A O 1
ATOM 2888 N N . TYR A 1 203 ? 13.380 -6.863 27.828 1.00 29.49 203 TYR A N 1
ATOM 2889 C CA . TYR A 1 203 ? 12.304 -6.509 26.912 1.00 28.39 203 TYR A CA 1
ATOM 2890 C C . TYR A 1 203 ? 12.821 -6.431 25.482 1.00 28.97 203 TYR A C 1
ATOM 2891 O O . TYR A 1 203 ? 12.256 -7.041 24.574 1.00 31.50 203 TYR A O 1
ATOM 2909 N N . GLU A 1 204 ? 13.894 -5.671 25.287 1.00 25.46 204 GLU A N 1
ATOM 2910 C CA . GLU A 1 204 ? 14.448 -5.466 23.955 1.00 31.16 204 GLU A CA 1
ATOM 2911 C C . GLU A 1 204 ? 14.947 -6.773 23.356 1.00 30.07 204 GLU A C 1
ATOM 2912 O O . GLU A 1 204 ? 14.833 -6.991 22.151 1.00 29.07 204 GLU A O 1
ATOM 2924 N N . GLU A 1 205 ? 15.495 -7.643 24.198 1.00 27.96 205 GLU A N 1
ATOM 2925 C CA . GLU A 1 205 ? 15.899 -8.970 23.752 1.00 29.40 205 GLU A CA 1
ATOM 2926 C C . GLU A 1 205 ? 14.717 -9.710 23.140 1.00 30.06 205 GLU A C 1
ATOM 2927 O O . GLU A 1 205 ? 14.812 -10.248 22.037 1.00 36.27 205 GLU A O 1
ATOM 2939 N N . ALA A 1 206 ? 13.601 -9.725 23.863 1.00 27.53 206 ALA A N 1
ATOM 2940 C CA . ALA A 1 206 ? 12.404 -10.428 23.418 1.00 31.14 206 ALA A CA 1
ATOM 2941 C C . ALA A 1 206 ? 11.792 -9.766 22.187 1.00 31.68 206 ALA A C 1
ATOM 2942 O O . ALA A 1 206 ? 11.353 -10.446 21.261 1.00 31.70 206 ALA A O 1
ATOM 2949 N N . ALA A 1 207 ? 11.762 -8.438 22.184 1.00 30.26 207 ALA A N 1
ATOM 2950 C CA . ALA A 1 207 ? 11.170 -7.692 21.080 1.00 31.66 207 ALA A CA 1
ATOM 2951 C C . ALA A 1 207 ? 11.990 -7.859 19.804 1.00 33.63 207 ALA A C 1
ATOM 2952 O O . ALA A 1 207 ? 11.435 -8.054 18.721 1.00 29.01 207 ALA A O 1
ATOM 2959 N N . ILE A 1 208 ? 13.310 -7.781 19.938 1.00 34.03 208 ILE A N 1
ATOM 2960 C CA . ILE A 1 208 ? 14.209 -7.947 18.802 1.00 32.56 208 ILE A CA 1
ATOM 2961 C C . ILE A 1 208 ? 14.058 -9.349 18.221 1.00 33.89 208 ILE A C 1
ATOM 2962 O O . ILE A 1 208 ? 13.883 -9.517 17.015 1.00 34.36 208 ILE A O 1
ATOM 2978 N N . GLN A 1 209 ? 14.119 -10.350 19.090 1.00 34.34 209 GLN A N 1
ATOM 2979 C CA . GLN A 1 209 ? 14.022 -11.738 18.663 1.00 30.56 209 GLN A CA 1
ATOM 2980 C C . GLN A 1 209 ? 12.646 -12.028 18.073 1.00 32.41 209 GLN A C 1
ATOM 2981 O O . GLN A 1 209 ? 12.507 -12.859 17.175 1.00 35.06 209 GLN A O 1
ATOM 2995 N N . LEU A 1 210 ? 11.632 -11.333 18.580 1.00 34.91 210 LEU A N 1
ATOM 2996 C CA . LEU A 1 210 ? 10.266 -11.500 18.097 1.00 27.78 210 LEU A CA 1
ATOM 2997 C C . LEU A 1 210 ? 10.138 -11.081 16.642 1.00 30.04 210 LEU A C 1
ATOM 2998 O O . LEU A 1 210 ? 9.545 -11.792 15.833 1.00 31.17 210 LEU A O 1
ATOM 3014 N N . TYR A 1 211 ? 10.692 -9.922 16.311 1.00 31.06 211 TYR A N 1
ATOM 3015 C CA . TYR A 1 211 ? 10.553 -9.383 14.967 1.00 31.22 211 TYR A CA 1
ATOM 3016 C C . TYR A 1 211 ? 11.578 -9.977 14.009 1.00 33.51 211 TYR A C 1
ATOM 3017 O O . TYR A 1 211 ? 11.472 -9.806 12.795 1.00 33.47 211 TYR A O 1
ATOM 3035 N N . GLU A 1 212 ? 12.562 -10.686 14.551 1.00 27.98 212 GLU A N 1
ATOM 3036 C CA . GLU A 1 212 ? 13.441 -11.494 13.718 1.00 31.61 212 GLU A CA 1
ATOM 3037 C C . GLU A 1 212 ? 12.659 -12.705 13.226 1.00 30.78 212 GLU A C 1
ATOM 3038 O O . GLU A 1 212 ? 12.745 -13.084 12.059 1.00 30.57 212 GLU A O 1
ATOM 3050 N N . ALA A 1 213 ? 11.886 -13.299 14.130 1.00 33.82 213 ALA A N 1
ATOM 3051 C CA . ALA A 1 213 ? 11.065 -14.459 13.808 1.00 31.54 213 ALA A CA 1
ATOM 3052 C C . ALA A 1 213 ? 9.955 -14.088 12.832 1.00 29.98 213 ALA A C 1
ATOM 3053 O O . ALA A 1 213 ? 9.658 -14.838 11.902 1.00 33.83 213 ALA A O 1
ATOM 3060 N N . LEU A 1 214 ? 9.343 -12.930 13.050 1.00 30.02 214 LEU A N 1
ATOM 3061 C CA . LEU A 1 214 ? 8.256 -12.470 12.197 1.00 31.58 214 LEU A CA 1
ATOM 3062 C C . LEU A 1 214 ? 8.747 -12.185 10.778 1.00 31.40 214 LEU A C 1
ATOM 3063 O O . LEU A 1 214 ? 8.092 -12.559 9.805 1.00 29.91 214 LEU A O 1
ATOM 3079 N N . ASP A 1 215 ? 9.897 -11.525 10.663 1.00 31.29 215 ASP A N 1
ATOM 3080 C CA . ASP A 1 215 ? 10.499 -11.277 9.357 1.00 32.21 215 ASP A CA 1
ATOM 3081 C C . ASP A 1 215 ? 10.803 -12.595 8.661 1.00 31.53 215 ASP A C 1
ATOM 3082 O O . ASP A 1 215 ? 10.630 -12.725 7.450 1.00 30.80 215 ASP A O 1
ATOM 3091 N N . LYS A 1 216 ? 11.251 -13.571 9.442 1.00 29.55 216 LYS A N 1
ATOM 3092 C CA . LYS A 1 216 ? 11.565 -14.890 8.915 1.00 31.13 216 LYS A CA 1
ATOM 3093 C C . LYS A 1 216 ? 10.306 -15.554 8.359 1.00 32.42 216 LYS A C 1
ATOM 3094 O O . LYS A 1 216 ? 10.349 -16.192 7.307 1.00 35.71 216 LYS A O 1
ATOM 3113 N N . CYS A 1 217 ? 9.189 -15.397 9.067 1.00 31.59 217 CYS A N 1
ATOM 3114 C CA . CYS A 1 217 ? 7.902 -15.904 8.595 1.00 29.07 217 CYS A CA 1
ATOM 3115 C C . CYS A 1 217 ? 7.487 -15.189 7.315 1.00 30.34 217 CYS A C 1
ATOM 3116 O O . CYS A 1 217 ? 7.034 -15.816 6.358 1.00 29.60 217 CYS A O 1
ATOM 3124 N N . GLU A 1 218 ? 7.640 -13.870 7.313 1.00 26.99 218 GLU A N 1
ATOM 3125 C CA . GLU A 1 218 ? 7.244 -13.049 6.176 1.00 33.65 218 GLU A CA 1
ATOM 3126 C C . GLU A 1 218 ? 7.943 -13.494 4.892 1.00 29.11 218 GLU A C 1
ATOM 3127 O O . GLU A 1 218 ? 7.335 -13.514 3.824 1.00 28.09 218 GLU A O 1
ATOM 3139 N N . GLU A 1 219 ? 9.218 -13.857 5.003 1.00 30.77 219 GLU A N 1
ATOM 3140 C CA . GLU A 1 219 ? 9.998 -14.278 3.844 1.00 28.48 219 GLU A CA 1
ATOM 3141 C C . GLU A 1 219 ? 9.522 -15.637 3.341 1.00 31.82 219 GLU A C 1
ATOM 3142 O O . GLU A 1 219 ? 9.398 -15.853 2.135 1.00 36.90 219 GLU A O 1
ATOM 3154 N N . ILE A 1 220 ? 9.262 -16.547 4.273 1.00 33.78 220 ILE A N 1
ATOM 3155 C CA . ILE A 1 220 ? 8.749 -17.873 3.941 1.00 31.18 220 ILE A CA 1
ATOM 3156 C C . ILE A 1 220 ? 7.407 -17.769 3.224 1.00 31.95 220 ILE A C 1
ATOM 3157 O O . ILE A 1 220 ? 7.236 -18.297 2.125 1.00 31.65 220 ILE A O 1
ATOM 3173 N N . LEU A 1 221 ? 6.462 -17.070 3.846 1.00 34.93 221 LEU A N 1
ATOM 3174 C CA . LEU A 1 221 ? 5.109 -16.960 3.311 1.00 34.82 221 LEU A CA 1
ATOM 3175 C C . LEU A 1 221 ? 5.053 -16.127 2.032 1.00 32.30 221 LEU A C 1
ATOM 3176 O O . LEU A 1 221 ? 3.992 -15.987 1.424 1.00 33.22 221 LEU A O 1
ATOM 3192 N N . GLY A 1 222 ? 6.195 -15.579 1.628 1.00 32.87 222 GLY A N 1
ATOM 3193 C CA . GLY A 1 222 ? 6.299 -14.883 0.359 1.00 32.07 222 GLY A CA 1
ATOM 3194 C C . GLY A 1 222 ? 6.567 -15.842 -0.787 1.00 31.57 222 GLY A C 1
ATOM 3195 O O . GLY A 1 222 ? 6.281 -15.531 -1.943 1.00 33.38 222 GLY A O 1
ATOM 3199 N N . ARG A 1 223 ? 7.111 -17.013 -0.460 1.00 36.15 223 ARG A N 1
ATOM 3200 C CA . ARG A 1 223 ? 7.441 -18.032 -1.457 1.00 32.85 223 ARG A CA 1
ATOM 3201 C C . ARG A 1 223 ? 6.383 -19.134 -1.531 1.00 33.04 223 ARG A C 1
ATOM 3202 O O . ARG A 1 223 ? 6.288 -19.841 -2.534 1.00 35.92 223 ARG A O 1
ATOM 3223 N N . GLN A 1 224 ? 5.595 -19.281 -0.470 1.00 36.78 224 GLN A N 1
ATOM 3224 C CA . GLN A 1 224 ? 4.613 -20.359 -0.389 1.00 36.39 224 GLN A CA 1
ATOM 3225 C C . GLN A 1 224 ? 3.417 -19.977 0.479 1.00 33.90 224 GLN A C 1
ATOM 3226 O O . GLN A 1 224 ? 3.473 -19.017 1.247 1.00 37.03 224 GLN A O 1
ATOM 3240 N N . ARG A 1 225 ? 2.339 -20.744 0.356 1.00 31.36 225 ARG A N 1
ATOM 3241 C CA . ARG A 1 225 ? 1.070 -20.392 0.981 1.00 34.77 225 ARG A CA 1
ATOM 3242 C C . ARG A 1 225 ? 1.096 -20.560 2.498 1.00 38.18 225 ARG A C 1
ATOM 3243 O O . ARG A 1 225 ? 0.592 -19.704 3.229 1.00 35.90 225 ARG A O 1
ATOM 3264 N N . TYR A 1 226 ? 1.682 -21.661 2.962 1.00 32.92 226 TYR A N 1
ATOM 3265 C CA . TYR A 1 226 ? 1.703 -21.986 4.386 1.00 33.28 226 TYR A CA 1
ATOM 3266 C C . TYR A 1 226 ? 3.134 -22.069 4.908 1.00 35.66 226 TYR A C 1
ATOM 3267 O O . TYR A 1 226 ? 4.086 -22.155 4.129 1.00 30.88 226 TYR A O 1
ATOM 3285 N N . ILE A 1 227 ? 3.281 -22.044 6.229 1.00 31.89 227 ILE A N 1
ATOM 3286 C CA . ILE A 1 227 ? 4.593 -21.885 6.847 1.00 34.28 227 ILE A CA 1
ATOM 3287 C C . ILE A 1 227 ? 5.514 -23.083 6.591 1.00 34.56 227 ILE A C 1
ATOM 3288 O O . ILE A 1 227 ? 6.736 -22.935 6.602 1.00 33.81 227 ILE A O 1
ATOM 3304 N N . CYS A 1 228 ? 4.929 -24.256 6.349 1.00 33.44 228 CYS A N 1
ATOM 3305 C CA . CYS A 1 228 ? 5.710 -25.473 6.116 1.00 37.07 228 CYS A CA 1
ATOM 3306 C C . CYS A 1 228 ? 5.422 -26.109 4.753 1.00 36.89 228 CYS A C 1
ATOM 3307 O O . CYS A 1 228 ? 5.496 -27.330 4.601 1.00 37.49 228 CYS A O 1
ATOM 3315 N N . GLY A 1 229 ? 5.102 -25.276 3.767 1.00 34.65 229 GLY A N 1
ATOM 3316 C CA . GLY A 1 229 ? 4.904 -25.742 2.405 1.00 36.27 229 GLY A CA 1
ATOM 3317 C C . GLY A 1 229 ? 3.587 -25.311 1.789 1.00 34.12 229 GLY A C 1
ATOM 3318 O O . GLY A 1 229 ? 3.038 -24.265 2.134 1.00 34.24 229 GLY A O 1
ATOM 3322 N N . ASN A 1 230 ? 3.082 -26.137 0.876 1.00 38.52 230 ASN A N 1
ATOM 3323 C CA . ASN A 1 230 ? 1.901 -25.806 0.085 1.00 37.65 230 ASN A CA 1
ATOM 3324 C C . ASN A 1 230 ? 0.593 -26.296 0.709 1.00 37.81 230 ASN A C 1
ATOM 3325 O O . ASN A 1 230 ? -0.480 -26.099 0.137 1.00 36.36 230 ASN A O 1
ATOM 3336 N N . THR A 1 231 ? 0.685 -26.932 1.874 1.00 35.38 231 THR A N 1
ATOM 3337 C CA . THR A 1 231 ? -0.492 -27.447 2.572 1.00 39.60 231 THR A CA 1
ATOM 3338 C C . THR A 1 231 ? -0.493 -27.040 4.040 1.00 38.65 231 THR A C 1
ATOM 3339 O O . THR A 1 231 ? 0.565 -26.889 4.653 1.00 40.89 231 THR A O 1
ATOM 3350 N N . LEU A 1 232 ? -1.690 -26.865 4.593 1.00 39.02 232 LEU A N 1
ATOM 3351 C CA . LEU A 1 232 ? -1.855 -26.516 5.999 1.00 34.12 232 LEU A CA 1
ATOM 3352 C C . LEU A 1 232 ? -1.242 -27.585 6.890 1.00 30.97 232 LEU A C 1
ATOM 3353 O O . LEU A 1 232 ? -1.317 -28.774 6.585 1.00 35.59 232 LEU A O 1
ATOM 3369 N N . SER A 1 233 ? -0.636 -27.152 7.990 1.00 38.05 233 SER A N 1
ATOM 3370 C CA . SER A 1 233 ? -0.039 -28.071 8.949 1.00 33.63 233 SER A CA 1
ATOM 3371 C C . SER A 1 233 ? -0.232 -27.571 10.374 1.00 34.25 233 SER A C 1
ATOM 3372 O O . SER A 1 233 ? -0.764 -26.482 10.599 1.00 28.60 233 SER A O 1
ATOM 3380 N N . GLU A 1 234 ? 0.213 -28.379 11.330 1.00 34.86 234 GLU A N 1
ATOM 3381 C CA . GLU A 1 234 ? 0.154 -28.023 12.741 1.00 33.68 234 GLU A CA 1
ATOM 3382 C C . GLU A 1 234 ? 0.851 -26.692 13.004 1.00 31.00 234 GLU A C 1
ATOM 3383 O O . GLU A 1 234 ? 0.399 -25.899 13.829 1.00 31.78 234 GLU A O 1
ATOM 3395 N N . ALA A 1 235 ? 1.952 -26.457 12.297 1.00 34.85 235 ALA A N 1
ATOM 3396 C CA . ALA A 1 235 ? 2.739 -25.240 12.475 1.00 35.16 235 ALA A CA 1
ATOM 3397 C C . ALA A 1 235 ? 1.919 -23.988 12.188 1.00 27.76 235 ALA A C 1
ATOM 3398 O O . ALA A 1 235 ? 2.107 -22.957 12.831 1.00 30.53 235 ALA A O 1
ATOM 3405 N N . ASP A 1 236 ? 1.008 -24.079 11.225 1.00 35.74 236 ASP A N 1
ATOM 3406 C CA . ASP A 1 236 ? 0.188 -22.933 10.842 1.00 31.64 236 ASP A CA 1
ATOM 3407 C C . ASP A 1 236 ? -0.814 -22.560 11.931 1.00 29.64 236 ASP A C 1
ATOM 3408 O O . ASP A 1 236 ? -1.115 -21.382 12.125 1.00 28.35 236 ASP A O 1
ATOM 3417 N N . ILE A 1 237 ? -1.337 -23.561 12.634 1.00 28.58 237 ILE A N 1
ATOM 3418 C CA . ILE A 1 237 ? -2.328 -23.311 13.676 1.00 28.09 237 ILE A CA 1
ATOM 3419 C C . ILE A 1 237 ? -1.665 -22.666 14.886 1.00 32.41 237 ILE A C 1
ATOM 3420 O O . ILE A 1 237 ? -2.241 -21.784 15.520 1.00 31.31 237 ILE A O 1
ATOM 3436 N N . LYS A 1 238 ? -0.452 -23.107 15.200 1.00 32.34 238 LYS A N 1
ATOM 3437 C CA . LYS A 1 238 ? 0.284 -22.551 16.327 1.00 31.55 238 LYS A CA 1
ATOM 3438 C C . LYS A 1 238 ? 0.654 -21.096 16.061 1.00 31.64 238 LYS A C 1
ATOM 3439 O O . LYS A 1 238 ? 0.639 -20.264 16.969 1.00 32.60 238 LYS A O 1
ATOM 3458 N N . LEU A 1 239 ? 0.976 -20.792 14.809 1.00 24.81 239 LEU A N 1
ATOM 3459 C CA . LEU A 1 239 ? 1.333 -19.434 14.426 1.00 27.51 239 LEU A CA 1
ATOM 3460 C C . LEU A 1 239 ? 0.098 -18.538 14.380 1.00 30.37 239 LEU A C 1
ATOM 3461 O O . LEU A 1 239 ? 0.111 -17.428 14.909 1.00 32.35 239 LEU A O 1
ATOM 3477 N N . PHE A 1 240 ? -0.969 -19.034 13.761 1.00 29.93 240 PHE A N 1
ATOM 3478 C CA . PHE A 1 240 ? -2.187 -18.251 13.553 1.00 26.51 240 PHE A CA 1
ATOM 3479 C C . PHE A 1 240 ? -2.788 -17.693 14.845 1.00 30.20 240 PHE A C 1
ATOM 3480 O O . PHE A 1 240 ? -3.188 -16.529 14.890 1.00 32.96 240 PHE A O 1
ATOM 3497 N N . VAL A 1 241 ? -2.856 -18.515 15.888 1.00 27.41 241 VAL A N 1
ATOM 3498 C CA . VAL A 1 241 ? -3.495 -18.101 17.136 1.00 26.79 241 VAL A CA 1
ATOM 3499 C C . VAL A 1 241 ? -2.778 -16.912 17.768 1.00 27.94 241 VAL A C 1
ATOM 3500 O O . VAL A 1 241 ? -3.376 -16.152 18.527 1.00 28.22 241 VAL A O 1
ATOM 3513 N N . THR A 1 242 ? -1.498 -16.753 17.450 1.00 28.80 242 THR A N 1
ATOM 3514 C CA . THR A 1 242 ? -0.722 -15.627 17.954 1.00 29.37 242 THR A CA 1
ATOM 3515 C C . THR A 1 242 ? -0.939 -14.397 17.080 1.00 30.93 242 THR A C 1
ATOM 3516 O O . THR A 1 242 ? -1.108 -13.288 17.587 1.00 29.81 242 THR A O 1
ATOM 3527 N N . LEU A 1 243 ? -0.934 -14.597 15.765 1.00 26.12 243 LEU A N 1
ATOM 3528 C CA . LEU A 1 243 ? -1.065 -13.487 14.830 1.00 27.28 243 LEU A CA 1
ATOM 3529 C C . LEU A 1 243 ? -2.437 -12.826 14.931 1.00 29.47 243 LEU A C 1
ATOM 3530 O O . LEU A 1 243 ? -2.551 -11.602 14.842 1.00 25.90 243 LEU A O 1
ATOM 3546 N N . ILE A 1 244 ? -3.475 -13.634 15.123 1.00 29.65 244 ILE A N 1
ATOM 3547 C CA . ILE A 1 244 ? -4.841 -13.123 15.163 1.00 25.37 244 ILE A CA 1
ATOM 3548 C C . ILE A 1 244 ? -5.063 -12.235 16.394 1.00 27.66 244 ILE A C 1
ATOM 3549 O O . ILE A 1 244 ? -6.042 -11.491 16.463 1.00 27.59 244 ILE A O 1
ATOM 3565 N N . ARG A 1 245 ? -4.139 -12.307 17.350 1.00 29.39 245 ARG A N 1
ATOM 3566 C CA . ARG A 1 245 ? -4.219 -11.518 18.577 1.00 25.04 245 ARG A CA 1
ATOM 3567 C C . ARG A 1 245 ? -3.224 -10.357 18.592 1.00 23.55 245 ARG A C 1
ATOM 3568 O O . ARG A 1 245 ? -3.213 -9.556 19.524 1.00 27.06 245 ARG A O 1
ATOM 3589 N N . PHE A 1 246 ? -2.396 -10.263 17.557 1.00 28.62 246 PHE A N 1
ATOM 3590 C CA . PHE A 1 246 ? -1.246 -9.364 17.587 1.00 27.27 246 PHE A CA 1
ATOM 3591 C C . PHE A 1 246 ? -1.623 -7.882 17.653 1.00 27.63 246 PHE A C 1
ATOM 3592 O O . PHE A 1 246 ? -1.229 -7.183 18.585 1.00 29.68 246 PHE A O 1
ATOM 3609 N N . ASP A 1 247 ? -2.378 -7.398 16.672 1.00 28.62 247 ASP A N 1
ATOM 3610 C CA . ASP A 1 247 ? -2.655 -5.965 16.583 1.00 31.85 247 ASP A CA 1
ATOM 3611 C C . ASP A 1 247 ? -3.626 -5.479 17.656 1.00 30.10 247 ASP A C 1
ATOM 3612 O O . ASP A 1 247 ? -3.564 -4.322 18.074 1.00 29.97 247 ASP A O 1
ATOM 3621 N N . GLU A 1 248 ? -4.512 -6.362 18.108 1.00 25.70 248 GLU A N 1
ATOM 3622 C CA . GLU A 1 248 ? -5.527 -5.990 19.088 1.00 27.52 248 GLU A CA 1
ATOM 3623 C C . GLU A 1 248 ? -4.993 -6.032 20.517 1.00 30.79 248 GLU A C 1
ATOM 3624 O O . GLU A 1 248 ? -5.411 -5.236 21.360 1.00 28.94 248 GLU A O 1
ATOM 3636 N N . VAL A 1 249 ? -4.067 -6.953 20.781 1.00 26.75 249 VAL A N 1
ATOM 3637 C CA . VAL A 1 249 ? -3.567 -7.176 22.137 1.00 28.74 249 VAL A CA 1
ATOM 3638 C C . VAL A 1 249 ? -2.065 -6.947 22.247 1.00 27.33 249 VAL A C 1
ATOM 3639 O O . VAL A 1 249 ? -1.621 -6.019 22.921 1.00 28.44 249 VAL A O 1
ATOM 3652 N N . TYR A 1 250 ? -1.290 -7.804 21.591 1.00 27.86 250 TYR A N 1
ATOM 3653 C CA . TYR A 1 250 ? 0.160 -7.818 21.757 1.00 28.18 250 TYR A CA 1
ATOM 3654 C C . TYR A 1 250 ? 0.815 -6.496 21.367 1.00 28.39 250 TYR A C 1
ATOM 3655 O O . TYR A 1 250 ? 1.806 -6.089 21.972 1.00 29.83 250 TYR A O 1
ATOM 3673 N N . ALA A 1 251 ? 0.255 -5.826 20.366 1.00 30.90 251 ALA A N 1
ATOM 3674 C CA . ALA A 1 251 ? 0.845 -4.597 19.84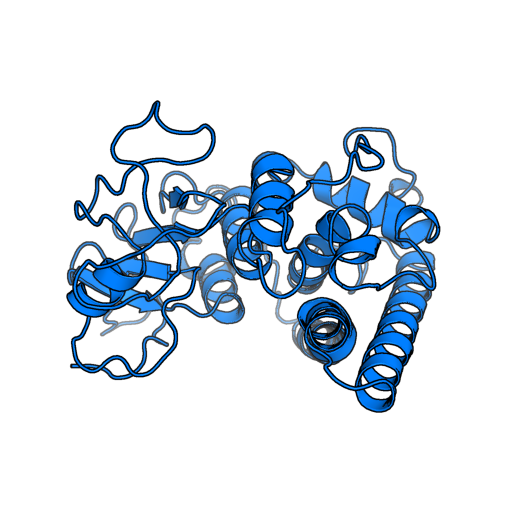6 1.00 28.78 251 ALA A CA 1
ATOM 3675 C C . ALA A 1 251 ? 0.755 -3.441 20.842 1.00 29.36 251 ALA A C 1
ATOM 3676 O O . ALA A 1 251 ? 1.541 -2.497 20.768 1.00 35.54 251 ALA A O 1
ATOM 3683 N N . VAL A 1 252 ? -0.198 -3.519 21.768 1.00 29.67 252 VAL A N 1
ATOM 3684 C CA . VAL A 1 252 ? -0.400 -2.470 22.767 1.00 28.57 252 VAL A CA 1
ATOM 3685 C C . VAL A 1 252 ? -0.134 -2.993 24.173 1.00 26.14 252 VAL A C 1
ATOM 3686 O O . VAL A 1 252 ? 0.687 -2.444 24.906 1.00 29.01 252 VAL A O 1
ATOM 3699 N N . HIS A 1 253 ? -0.838 -4.057 24.539 1.00 27.32 253 HIS A N 1
ATOM 3700 C CA . HIS A 1 253 ? -0.752 -4.623 25.879 1.00 27.83 253 HIS A CA 1
ATOM 3701 C C . HIS A 1 253 ? 0.663 -5.095 26.222 1.00 30.09 253 HIS A C 1
ATOM 3702 O O . HIS A 1 253 ? 1.127 -4.915 27.350 1.00 27.01 253 HIS A O 1
ATOM 3715 N N . PHE A 1 254 ? 1.335 -5.696 25.241 1.00 28.68 254 PHE A N 1
ATOM 3716 C CA . PHE A 1 254 ? 2.682 -6.240 25.420 1.00 25.08 254 PHE A CA 1
ATOM 3717 C C . PHE A 1 254 ? 3.753 -5.395 24.720 1.00 26.65 254 PHE A C 1
ATOM 3718 O O . PHE A 1 254 ? 4.909 -5.807 24.629 1.00 28.45 254 PHE A O 1
ATOM 3735 N N . LYS A 1 255 ? 3.366 -4.225 24.220 1.00 24.42 255 LYS A N 1
ATOM 3736 C CA . LYS A 1 255 ? 4.318 -3.269 23.652 1.00 26.57 255 LYS A CA 1
ATOM 3737 C C . LYS A 1 255 ? 5.118 -3.830 22.469 1.00 27.19 255 LYS A C 1
ATOM 3738 O O . LYS A 1 255 ? 6.262 -3.439 22.244 1.00 26.70 255 LYS A O 1
ATOM 3757 N N . CYS A 1 256 ? 4.512 -4.741 21.713 1.00 29.77 256 CYS A N 1
ATOM 3758 C CA . CYS A 1 256 ? 5.140 -5.280 20.508 1.00 27.37 256 CYS A CA 1
ATOM 3759 C C . CYS A 1 256 ? 4.795 -4.410 19.304 1.00 28.09 256 CYS A C 1
ATOM 3760 O O . CYS A 1 256 ? 3.952 -4.781 18.489 1.00 31.55 256 CYS A O 1
ATOM 3768 N N . ASN A 1 257 ? 5.453 -3.258 19.189 1.00 33.57 257 ASN A N 1
ATOM 3769 C CA . ASN A 1 257 ? 5.038 -2.242 18.225 1.00 31.19 257 ASN A CA 1
ATOM 3770 C C . ASN A 1 257 ? 6.130 -1.732 17.285 1.00 34.16 257 ASN A C 1
ATOM 3771 O O . ASN A 1 257 ? 6.033 -0.612 16.777 1.00 36.72 257 ASN A O 1
ATOM 3782 N N . LYS A 1 258 ? 7.166 -2.529 17.047 1.00 30.38 258 LYS A N 1
ATOM 3783 C CA . LYS A 1 258 ? 8.128 -2.181 16.008 1.00 27.95 258 LYS A CA 1
ATOM 3784 C C . LYS A 1 258 ? 7.442 -2.307 14.654 1.00 26.79 258 LYS A C 1
ATOM 3785 O O . LYS A 1 258 ? 7.782 -1.612 13.701 1.00 29.39 258 LYS A O 1
ATOM 3804 N N . LYS A 1 259 ? 6.456 -3.191 14.586 1.00 29.86 259 LYS A N 1
ATOM 3805 C CA . LYS A 1 259 ? 5.733 -3.439 13.351 1.00 27.87 259 LYS A CA 1
ATOM 3806 C C . LYS A 1 259 ? 4.454 -4.194 13.682 1.00 33.20 259 LYS A C 1
ATOM 3807 O O . LYS A 1 259 ? 4.465 -5.111 14.502 1.00 34.55 259 LYS A O 1
ATOM 3826 N N . LEU A 1 260 ? 3.349 -3.792 13.066 1.00 30.44 260 LEU A N 1
ATOM 3827 C CA . LEU A 1 260 ? 2.077 -4.469 13.275 1.00 30.85 260 LEU A CA 1
ATOM 3828 C C . LEU A 1 260 ? 1.887 -5.541 12.209 1.00 32.65 260 LEU A C 1
ATOM 3829 O O . LEU A 1 260 ? 2.502 -5.476 11.146 1.00 29.84 260 LEU A O 1
ATOM 3845 N N . LEU A 1 261 ? 1.053 -6.534 12.505 1.00 30.61 261 LEU A N 1
ATOM 3846 C CA . LEU A 1 261 ? 0.779 -7.605 11.555 1.00 32.49 261 LEU A CA 1
ATOM 3847 C C . LEU A 1 261 ? 0.225 -7.020 10.269 1.00 33.25 261 LEU A C 1
ATOM 3848 O O . LEU A 1 261 ? 0.542 -7.475 9.172 1.00 33.13 261 LEU A O 1
ATOM 3864 N N . ARG A 1 262 ? -0.611 -6.003 10.435 1.00 35.46 262 ARG A N 1
ATOM 3865 C CA . ARG A 1 262 ? -1.208 -5.268 9.330 1.00 32.37 262 ARG A CA 1
ATOM 3866 C C . ARG A 1 262 ? -0.158 -4.800 8.321 1.00 29.67 262 ARG A C 1
ATOM 3867 O O . ARG A 1 262 ? -0.447 -4.659 7.135 1.00 36.14 262 ARG A O 1
ATOM 3888 N N . ASP A 1 263 ? 1.061 -4.570 8.805 1.00 28.85 263 ASP A 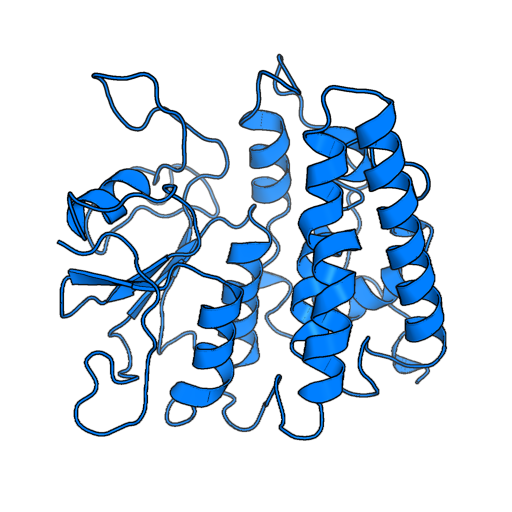N 1
ATOM 3889 C CA . ASP A 1 263 ? 2.147 -4.043 7.976 1.00 31.21 263 ASP A CA 1
ATOM 3890 C C . ASP A 1 263 ? 2.956 -5.152 7.302 1.00 32.85 263 ASP A C 1
ATOM 3891 O O . ASP A 1 263 ? 3.810 -4.876 6.460 1.00 35.08 263 ASP A O 1
ATOM 3900 N N . TYR A 1 264 ? 2.707 -6.396 7.698 1.00 32.00 264 TYR A N 1
ATOM 3901 C CA . TYR A 1 264 ? 3.280 -7.559 7.024 1.00 30.09 264 TYR A CA 1
ATOM 3902 C C . TYR A 1 264 ? 2.292 -8.090 5.988 1.00 29.52 264 TYR A C 1
ATOM 3903 O O . TYR A 1 264 ? 1.379 -8.832 6.344 1.00 29.47 264 TYR A O 1
ATOM 3921 N N . PRO A 1 265 ? 2.464 -7.719 4.707 1.00 29.08 265 PRO A N 1
ATOM 3922 C CA . PRO A 1 265 ? 1.440 -8.083 3.719 1.00 32.97 265 PRO A CA 1
ATOM 3923 C C . PRO A 1 265 ? 1.203 -9.587 3.596 1.00 26.44 265 PRO A C 1
ATOM 3924 O O . PRO A 1 265 ? 0.053 -10.003 3.469 1.00 26.11 265 PRO A O 1
ATOM 3935 N N . ASN A 1 266 ? 2.260 -10.389 3.638 1.00 29.70 266 ASN A N 1
ATOM 3936 C CA . ASN A 1 266 ? 2.102 -11.834 3.511 1.00 31.44 266 ASN A CA 1
ATOM 3937 C C . ASN A 1 266 ? 1.422 -12.458 4.724 1.00 31.91 266 ASN A C 1
ATOM 3938 O O . ASN A 1 266 ? 0.414 -13.151 4.579 1.00 35.44 266 ASN A O 1
ATOM 3949 N N . MET A 1 267 ? 1.970 -12.218 5.913 1.00 30.48 267 MET A N 1
ATOM 3950 C CA . MET A 1 267 ? 1.406 -12.784 7.138 1.00 33.51 267 MET A CA 1
ATOM 3951 C C . MET A 1 267 ? -0.025 -12.307 7.373 1.00 29.95 267 MET A C 1
ATOM 3952 O O . MET A 1 267 ? -0.846 -13.036 7.928 1.00 27.82 267 MET A O 1
ATOM 3966 N N . PHE A 1 268 ? -0.318 -11.084 6.945 1.00 26.75 268 PHE A N 1
ATOM 3967 C CA . PHE A 1 268 ? -1.632 -10.491 7.157 1.00 27.60 268 PHE A CA 1
ATOM 3968 C C . PHE A 1 268 ? -2.692 -11.224 6.343 1.00 29.45 268 PHE A C 1
ATOM 3969 O O . PHE A 1 268 ? -3.728 -11.627 6.875 1.00 31.03 268 PHE A O 1
ATOM 3986 N N . ASN A 1 269 ? -2.430 -11.400 5.053 1.00 26.78 269 ASN A N 1
ATOM 3987 C CA . ASN A 1 269 ? -3.326 -12.163 4.194 1.00 30.32 269 ASN A CA 1
ATOM 3988 C C . ASN A 1 269 ? -3.322 -13.640 4.565 1.00 29.67 269 ASN A C 1
ATOM 3989 O O . ASN A 1 269 ? -4.329 -14.332 4.414 1.00 33.49 269 ASN A O 1
ATOM 4000 N N . TYR A 1 270 ? -2.179 -14.108 5.053 1.00 29.22 270 TYR A N 1
ATOM 4001 C CA . TYR A 1 270 ? -2.028 -15.477 5.529 1.00 27.31 270 TYR A CA 1
ATOM 4002 C C . TYR A 1 270 ? -2.949 -15.744 6.714 1.00 31.05 270 TYR A C 1
ATOM 4003 O O . TYR A 1 270 ? -3.496 -16.838 6.852 1.00 34.27 270 TYR A O 1
ATOM 4021 N N . THR A 1 271 ? -3.119 -14.735 7.563 1.00 29.94 271 THR A N 1
ATOM 4022 C CA . THR A 1 271 ? -4.006 -14.842 8.715 1.00 28.72 271 THR A CA 1
ATOM 4023 C C . THR A 1 271 ? -5.460 -14.850 8.257 1.00 30.20 271 THR A C 1
ATOM 4024 O O . THR A 1 271 ? -6.289 -15.569 8.812 1.00 31.20 271 THR A O 1
ATOM 4035 N N . LYS A 1 272 ? -5.765 -14.042 7.246 1.00 28.76 272 LYS A N 1
ATOM 4036 C CA . LYS A 1 272 ? -7.109 -14.008 6.682 1.00 29.75 272 LYS A CA 1
ATOM 4037 C C . LYS A 1 272 ? -7.456 -15.357 6.072 1.00 33.06 272 LYS A C 1
ATOM 4038 O O . LYS A 1 272 ? -8.564 -15.867 6.246 1.00 29.52 272 LYS A O 1
ATOM 4057 N N . ASP A 1 273 ? -6.491 -15.927 5.356 1.00 32.63 273 ASP A N 1
ATOM 4058 C CA . ASP A 1 273 ? -6.670 -17.205 4.681 1.00 34.01 273 ASP A CA 1
ATOM 4059 C C . ASP A 1 273 ? -7.060 -18.301 5.668 1.00 31.75 273 ASP A C 1
ATOM 4060 O O . ASP A 1 273 ? -8.046 -19.012 5.463 1.00 30.78 273 ASP A O 1
ATOM 4069 N N . ILE A 1 274 ? -6.290 -18.422 6.745 1.00 30.35 274 ILE A N 1
ATOM 4070 C CA . ILE A 1 274 ? -6.535 -19.446 7.755 1.00 32.66 274 ILE A CA 1
ATOM 4071 C C . ILE A 1 274 ? -7.823 -19.159 8.519 1.00 27.36 274 ILE A C 1
ATOM 4072 O O . ILE A 1 274 ? -8.575 -20.074 8.853 1.00 29.73 274 ILE A O 1
ATOM 4088 N N . PHE A 1 275 ? -8.069 -17.882 8.785 1.00 23.76 275 PHE A N 1
ATOM 4089 C CA . PHE A 1 275 ? -9.286 -17.448 9.456 1.00 26.02 275 PHE A CA 1
ATOM 4090 C C . PHE A 1 275 ? -10.522 -17.866 8.667 1.00 27.18 275 PHE A C 1
ATOM 4091 O O . PHE A 1 275 ? -11.557 -18.201 9.244 1.00 27.88 275 PHE A O 1
ATOM 4108 N N . GLN A 1 276 ? -10.403 -17.856 7.344 1.00 35.45 276 GLN A N 1
ATOM 4109 C CA . GLN A 1 276 ? -11.540 -18.124 6.473 1.00 32.91 276 GLN A CA 1
ATOM 4110 C C . GLN A 1 276 ? -11.715 -19.611 6.167 1.00 33.45 276 GLN A C 1
ATOM 4111 O O . GLN A 1 276 ? -12.685 -20.000 5.515 1.00 34.57 276 GLN A O 1
ATOM 4125 N N . ILE A 1 277 ? -10.786 -20.441 6.635 1.00 32.09 277 ILE A N 1
ATOM 4126 C CA . ILE A 1 277 ? -10.950 -21.887 6.528 1.00 26.95 277 ILE A CA 1
ATOM 4127 C C . ILE A 1 277 ? -12.209 -22.269 7.299 1.00 30.22 277 ILE A C 1
ATOM 4128 O O . ILE A 1 277 ? -12.400 -21.800 8.419 1.00 33.13 277 ILE A O 1
ATOM 4144 N N . PRO A 1 278 ? -13.077 -23.110 6.706 1.00 35.15 278 PRO A N 1
ATOM 4145 C CA . PRO A 1 278 ? -14.364 -23.408 7.354 1.00 34.61 278 PRO A CA 1
ATOM 4146 C C . PRO A 1 278 ? -14.231 -23.874 8.806 1.00 34.12 278 PRO A C 1
ATOM 4147 O O . PRO A 1 278 ? -13.520 -24.841 9.082 1.00 33.81 278 PRO A O 1
ATOM 4158 N N . GLY A 1 279 ? -14.902 -23.174 9.718 1.00 32.68 279 GLY A N 1
ATOM 4159 C CA . GLY A 1 279 ? -14.925 -23.552 11.120 1.00 26.79 279 GLY A CA 1
ATOM 4160 C C . GLY A 1 279 ? -13.860 -22.878 11.965 1.00 30.64 279 GLY A C 1
ATOM 4161 O O . GLY A 1 279 ? -13.857 -23.022 13.185 1.00 37.80 279 GLY A O 1
ATOM 4165 N N . MET A 1 280 ? -12.953 -22.143 11.329 1.00 29.61 280 MET A N 1
ATOM 4166 C CA . MET A 1 280 ? -11.869 -21.489 12.057 1.00 27.02 280 MET A CA 1
ATOM 4167 C C . MET A 1 280 ? -12.331 -20.192 12.709 1.00 30.78 280 MET A C 1
ATOM 4168 O O . MET A 1 280 ? -11.978 -19.915 13.857 1.00 34.10 280 MET A O 1
ATOM 4182 N N . SER A 1 281 ? -13.110 -19.397 11.981 1.00 29.34 281 SER A N 1
ATOM 4183 C CA . SER A 1 281 ? -13.611 -18.132 12.515 1.00 29.25 281 SER A CA 1
ATOM 4184 C C . SER A 1 281 ? -14.426 -18.383 13.778 1.00 29.21 281 SER A C 1
ATOM 4185 O O . SER A 1 281 ? -14.487 -17.539 14.673 1.00 28.99 281 SER A O 1
ATOM 4193 N N . SER A 1 282 ? -15.038 -19.561 13.839 1.00 34.97 282 SER A N 1
ATOM 4194 C CA . SER A 1 282 ? -15.799 -19.999 15.002 1.00 26.99 282 SER A CA 1
ATOM 4195 C C . SER A 1 282 ? -14.975 -19.930 16.290 1.00 27.18 282 SER A C 1
ATOM 4196 O O . SER A 1 282 ? -15.523 -19.734 17.375 1.00 27.96 282 SER A O 1
ATOM 4204 N N . THR A 1 283 ? -13.660 -20.087 16.158 1.00 23.82 283 THR A N 1
ATOM 4205 C CA . THR A 1 283 ? -12.770 -20.189 17.313 1.00 31.72 283 THR A CA 1
ATOM 4206 C C . THR A 1 283 ? -12.092 -18.866 17.669 1.00 29.93 283 THR A C 1
ATOM 4207 O O . THR A 1 283 ? -11.248 -18.822 18.566 1.00 30.56 283 THR A O 1
ATOM 4218 N N . VAL A 1 284 ? -12.454 -17.798 16.961 1.00 28.83 284 VAL A N 1
ATOM 4219 C CA . VAL A 1 284 ? -11.923 -16.466 17.241 1.00 29.70 284 VAL A CA 1
ATOM 4220 C C . VAL A 1 284 ? -13.009 -15.577 17.837 1.00 32.18 284 VAL A C 1
ATOM 4221 O O . VAL A 1 284 ? -13.933 -15.155 17.140 1.00 37.29 284 VAL A O 1
ATOM 4234 N N . ASN A 1 285 ? -12.889 -15.308 19.133 1.00 29.43 285 ASN A N 1
ATOM 4235 C CA . ASN A 1 285 ? -13.790 -14.406 19.838 1.00 26.20 285 ASN A CA 1
ATOM 4236 C C . ASN A 1 285 ? -12.991 -13.215 20.341 1.00 26.99 285 ASN A C 1
ATOM 4237 O O . ASN A 1 285 ? -12.439 -13.247 21.439 1.00 30.14 285 ASN A O 1
ATOM 4248 N N . MET A 1 286 ? -12.929 -12.166 19.528 1.00 28.62 286 MET A N 1
ATOM 4249 C CA . MET A 1 286 ? -12.078 -11.020 19.818 1.00 28.68 286 MET A CA 1
ATOM 4250 C C . MET A 1 286 ? -12.493 -10.311 21.104 1.00 29.12 286 MET A C 1
ATOM 4251 O O . MET A 1 286 ? -11.656 -9.719 21.786 1.00 30.92 286 MET A O 1
ATOM 4265 N N . GLN A 1 287 ? -13.779 -10.371 21.437 1.00 29.49 287 GLN A N 1
ATOM 4266 C CA . GLN A 1 287 ? -14.258 -9.786 22.685 1.00 27.25 287 GLN A CA 1
ATOM 4267 C C . GLN A 1 287 ? -13.601 -10.475 23.876 1.00 28.04 287 GLN A C 1
ATOM 4268 O O . GLN A 1 287 ? -12.991 -9.817 24.715 1.00 27.22 287 GLN A O 1
ATOM 4282 N N . HIS A 1 288 ? -13.721 -11.798 23.943 1.00 27.51 288 HIS A N 1
ATOM 4283 C CA . HIS A 1 288 ? -13.078 -12.569 25.004 1.00 28.90 288 HIS A CA 1
ATOM 4284 C C . HIS A 1 288 ? -11.577 -12.308 25.035 1.00 26.94 288 HIS A C 1
ATOM 4285 O O . HIS A 1 288 ? -10.993 -12.133 26.103 1.00 32.05 288 HIS A O 1
ATOM 4298 N N . ILE A 1 289 ? -10.963 -12.283 23.857 1.00 26.69 289 ILE A N 1
ATOM 4299 C CA . ILE A 1 289 ? -9.537 -12.004 23.735 1.00 29.17 289 ILE A CA 1
ATOM 4300 C C . ILE A 1 289 ? -9.184 -10.679 24.405 1.00 27.72 289 ILE A C 1
ATOM 4301 O O . ILE A 1 289 ? -8.354 -10.638 25.310 1.00 30.96 289 ILE A O 1
ATOM 4317 N N . LYS A 1 290 ? -9.825 -9.602 23.964 1.00 28.80 290 LYS A N 1
ATOM 4318 C CA . LYS A 1 290 ? -9.513 -8.268 24.467 1.00 30.02 290 LYS A CA 1
ATOM 4319 C C . LYS A 1 290 ? -9.909 -8.096 25.933 1.00 30.06 290 LYS A C 1
ATOM 4320 O O . LYS A 1 290 ? -9.148 -7.535 26.721 1.00 31.17 290 LYS A O 1
ATOM 4339 N N . ARG A 1 291 ? -11.094 -8.579 26.296 1.00 24.57 291 ARG A N 1
ATOM 4340 C CA . ARG A 1 291 ? -11.588 -8.421 27.660 1.00 31.91 291 ARG A CA 1
ATOM 4341 C C . ARG A 1 291 ? -10.665 -9.095 28.670 1.00 29.65 291 ARG A C 1
ATOM 4342 O O . ARG A 1 291 ? -10.413 -8.552 29.746 1.00 29.30 291 ARG A O 1
ATOM 4363 N N . HIS A 1 292 ? -10.146 -10.267 28.321 1.00 24.84 292 HIS A N 1
ATOM 4364 C CA . HIS A 1 292 ? -9.266 -10.994 29.228 1.00 31.47 292 HIS A CA 1
ATOM 4365 C C . HIS A 1 292 ? -7.962 -10.248 29.493 1.00 30.49 292 HIS A C 1
ATOM 4366 O O . HIS A 1 292 ? -7.665 -9.894 30.631 1.00 27.65 292 HIS A O 1
ATOM 4379 N N . TYR A 1 293 ? -7.186 -10.022 28.437 1.00 25.70 293 TYR A N 1
ATOM 4380 C CA . TYR A 1 293 ? -5.856 -9.438 28.571 1.00 25.46 293 TYR A CA 1
ATOM 4381 C C . TYR A 1 293 ? -5.888 -8.063 29.225 1.00 29.49 293 TYR A C 1
ATOM 4382 O O . TYR A 1 293 ? -5.083 -7.777 30.109 1.00 31.38 293 TYR A O 1
ATOM 4400 N N . TYR A 1 294 ? -6.819 -7.218 28.795 1.00 28.89 294 TYR A N 1
ATOM 4401 C CA . TYR A 1 294 ? -6.896 -5.852 29.306 1.00 34.48 294 TYR A CA 1
ATOM 4402 C C . TYR A 1 294 ? -7.647 -5.752 30.634 1.00 31.85 294 TYR A C 1
ATOM 4403 O O . TYR A 1 294 ? -7.559 -4.734 31.317 1.00 33.92 294 TYR A O 1
ATOM 4421 N N . GLY A 1 295 ? -8.371 -6.807 31.002 1.00 33.04 295 GLY A N 1
ATOM 4422 C CA . GLY A 1 295 ? -9.229 -6.776 32.176 1.00 31.67 295 GLY A CA 1
ATOM 4423 C C . GLY A 1 295 ? -8.751 -7.597 33.363 1.00 30.43 295 GLY A C 1
ATOM 4424 O O . GLY A 1 295 ? -9.243 -7.410 34.476 1.00 29.73 295 GLY A O 1
ATOM 4428 N N . SER A 1 296 ? -7.796 -8.497 33.133 1.00 32.25 296 SER A N 1
ATOM 4429 C CA . SER A 1 296 ? -7.361 -9.446 34.162 1.00 36.93 296 SER A CA 1
ATOM 4430 C C . SER A 1 296 ? -5.984 -9.130 34.750 1.00 39.56 296 SER A C 1
ATOM 4431 O O . SER A 1 296 ? -5.452 -9.912 35.541 1.00 36.21 296 SER A O 1
ATOM 4439 N N . HIS A 1 297 ? -5.415 -7.989 34.369 1.00 42.73 297 HIS A N 1
ATOM 4440 C CA . HIS A 1 297 ? -4.083 -7.600 34.827 1.00 41.59 297 HIS A CA 1
ATOM 4441 C C . HIS A 1 297 ? -4.039 -6.138 35.264 1.00 47.49 297 HIS A C 1
ATOM 4442 O O . HIS A 1 297 ? -3.546 -5.283 34.527 1.00 47.54 297 HIS A O 1
ATOM 4455 N N . PRO A 1 298 ? -4.563 -5.842 36.466 1.00 46.20 298 PRO A N 1
ATOM 4456 C CA . PRO A 1 298 ? -4.473 -4.479 37.005 1.00 52.30 298 PRO A CA 1
ATOM 4457 C C . PRO A 1 298 ? -3.025 -4.039 37.220 1.00 53.17 298 PRO A C 1
ATOM 4458 O O . PRO A 1 298 ? -2.748 -2.849 37.371 1.00 49.79 298 PRO A O 1
ATOM 4469 N N . THR A 1 299 ? -2.111 -5.002 37.231 1.00 57.07 299 THR A N 1
ATOM 4470 C CA . THR A 1 299 ? -0.687 -4.705 37.288 1.00 56.41 299 THR A CA 1
ATOM 4471 C C . THR A 1 299 ? -0.267 -3.909 36.053 1.00 51.65 299 THR A C 1
ATOM 4472 O O . THR A 1 299 ? 0.195 -2.774 36.163 1.00 49.24 299 THR A O 1
ATOM 4483 N N . VAL A 1 300 ? -0.458 -4.503 34.880 1.00 50.69 300 VAL A N 1
ATOM 4484 C CA . VAL A 1 300 ? -0.043 -3.895 33.618 1.00 51.50 300 VAL A CA 1
ATOM 4485 C C . VAL A 1 300 ? -1.029 -2.825 33.139 1.00 53.49 300 VAL A C 1
ATOM 4486 O O . VAL A 1 300 ? -0.633 -1.851 32.496 1.00 46.47 300 VAL A O 1
ATOM 4499 N N . ASN A 1 301 ? -2.308 -3.015 33.458 1.00 52.65 301 ASN A N 1
ATOM 4500 C CA . ASN A 1 301 ? -3.377 -2.139 32.983 1.00 43.64 301 ASN A CA 1
ATOM 4501 C C . ASN A 1 301 ? -4.361 -1.821 34.110 1.00 46.61 301 ASN A C 1
ATOM 4502 O O . ASN A 1 301 ? -5.443 -2.404 34.171 1.00 48.34 301 ASN A O 1
ATOM 4513 N N . PRO A 1 302 ? -3.985 -0.889 35.005 1.00 46.87 302 PRO A N 1
ATOM 4514 C CA . PRO A 1 302 ? -4.697 -0.616 36.264 1.00 45.39 302 PRO A CA 1
ATOM 4515 C C . PRO A 1 302 ? -6.200 -0.386 36.129 1.00 47.33 302 PRO A C 1
ATOM 4516 O O . PRO A 1 302 ? -6.977 -1.003 36.858 1.00 46.42 302 PRO A O 1
ATOM 4527 N N . PHE A 1 303 ? -6.598 0.494 35.218 1.00 43.31 303 PHE A N 1
ATOM 4528 C CA . PHE A 1 303 ? -7.997 0.884 35.097 1.00 39.90 303 PHE A CA 1
ATOM 4529 C C . PHE A 1 303 ? -8.754 -0.030 34.139 1.00 36.72 303 PHE A C 1
ATOM 4530 O O . PHE A 1 303 ? -9.940 0.171 33.877 1.00 33.14 303 PHE A O 1
ATOM 4547 N N . GLY A 1 304 ? -8.059 -1.039 33.626 1.00 41.58 304 GLY A N 1
ATOM 4548 C CA . GLY A 1 304 ? -8.682 -2.075 32.825 1.00 38.98 304 GLY A CA 1
ATOM 4549 C C . GLY A 1 304 ? -9.339 -1.573 31.557 1.00 32.78 304 GLY A C 1
ATOM 4550 O O . GLY A 1 304 ? -10.257 -2.208 31.040 1.00 30.48 304 GLY A O 1
ATOM 4554 N N . ILE A 1 305 ? -8.870 -0.435 31.054 1.00 36.16 305 ILE A N 1
ATOM 4555 C CA . ILE A 1 305 ? -9.410 0.134 29.825 1.00 33.03 305 ILE A CA 1
ATOM 4556 C C . ILE A 1 305 ? -9.117 -0.782 28.641 1.00 29.98 305 ILE A C 1
ATOM 4557 O O . ILE A 1 305 ? -8.020 -1.328 28.522 1.00 24.99 305 ILE A O 1
ATOM 4573 N N . ILE A 1 306 ? -10.110 -0.937 27.770 1.00 30.49 306 ILE A N 1
ATOM 4574 C CA . ILE A 1 306 ? -9.984 -1.768 26.578 1.00 30.42 306 ILE A CA 1
ATOM 4575 C C . ILE A 1 306 ? -9.812 -0.882 25.345 1.00 28.13 306 ILE A C 1
ATOM 4576 O O . ILE A 1 306 ? -10.730 -0.145 24.986 1.00 26.92 306 ILE A O 1
ATOM 4592 N N . PRO A 1 307 ? -8.636 -0.941 24.696 1.00 31.41 307 PRO A N 1
ATOM 4593 C CA . PRO A 1 307 ? -8.432 -0.117 23.498 1.00 28.63 307 PRO A CA 1
ATOM 4594 C C . PRO A 1 307 ? -9.502 -0.342 22.435 1.00 26.55 307 PRO A C 1
ATOM 4595 O O . PRO A 1 307 ? -10.076 -1.428 22.363 1.00 27.97 307 PRO A O 1
ATOM 4606 N N . LEU A 1 308 ? -9.765 0.682 21.630 1.00 28.52 308 LEU A N 1
ATOM 4607 C CA . LEU A 1 308 ? -10.767 0.599 20.572 1.00 24.69 308 LEU A CA 1
ATOM 4608 C C . LEU A 1 308 ? -10.406 -0.489 19.569 1.00 25.08 308 LEU A C 1
ATOM 4609 O O . LEU A 1 308 ? -11.253 -1.291 19.181 1.00 32.88 308 LEU A O 1
ATOM 4625 N N . GLY A 1 309 ? -9.145 -0.509 19.152 1.00 27.85 309 GLY A N 1
ATOM 4626 C CA . GLY A 1 309 ? -8.652 -1.534 18.248 1.00 32.12 309 GLY A CA 1
ATOM 4627 C C . GLY A 1 309 ? -9.059 -1.293 16.804 1.00 29.87 309 GLY A C 1
ATOM 4628 O O . GLY A 1 309 ? -10.096 -0.684 16.544 1.00 30.67 309 GLY A O 1
ATOM 4632 N N . PRO A 1 310 ? -8.249 -1.783 15.851 1.00 28.79 310 PRO A N 1
ATOM 4633 C CA . PRO A 1 310 ? -8.496 -1.527 14.426 1.00 29.64 310 PRO A CA 1
ATOM 4634 C C . PRO A 1 310 ? -9.752 -2.204 13.888 1.00 25.52 310 PRO A C 1
ATOM 4635 O O . PRO A 1 310 ? -10.238 -1.810 12.830 1.00 29.52 310 PRO A O 1
ATOM 4646 N N . ASP A 1 311 ? -10.260 -3.202 14.605 1.00 29.09 311 ASP A N 1
ATOM 4647 C CA . ASP A 1 311 ? -11.483 -3.899 14.214 1.00 32.19 311 ASP A CA 1
ATOM 4648 C C . ASP A 1 311 ? -11.395 -4.404 12.776 1.00 34.98 311 ASP A C 1
ATOM 4649 O O . ASP A 1 311 ? -12.228 -4.072 11.934 1.00 34.12 311 ASP A O 1
ATOM 4658 N N . ILE A 1 312 ? -10.373 -5.205 12.505 1.00 37.43 312 ILE A N 1
ATOM 4659 C CA . ILE A 1 312 ? -10.137 -5.723 11.165 1.00 28.48 312 ILE A CA 1
ATOM 4660 C C . ILE A 1 312 ? -11.119 -6.842 10.835 1.00 30.75 312 ILE A C 1
ATOM 4661 O O . ILE A 1 312 ? -11.392 -7.709 11.666 1.00 34.16 312 ILE A O 1
ATOM 4677 N N . ASP A 1 313 ? -11.654 -6.803 9.618 1.00 30.62 313 ASP A N 1
ATOM 4678 C CA . ASP A 1 313 ? -12.510 -7.868 9.110 1.00 32.47 313 ASP A CA 1
ATOM 4679 C C . ASP A 1 313 ? -11.638 -8.929 8.449 1.00 34.34 313 ASP A C 1
ATOM 4680 O O . ASP A 1 313 ? -11.113 -8.717 7.357 1.00 30.19 313 ASP A O 1
ATOM 4689 N N . TYR A 1 314 ? -11.482 -10.068 9.115 1.00 31.73 314 TYR A N 1
ATOM 4690 C CA . TYR A 1 314 ? -10.640 -11.137 8.593 1.00 33.44 314 TYR A CA 1
ATOM 4691 C C . TYR A 1 314 ? -11.412 -12.041 7.631 1.00 30.82 314 TYR A C 1
ATOM 4692 O O . TYR A 1 314 ? -10.882 -13.048 7.158 1.00 26.83 314 TYR A O 1
ATOM 4710 N N . SER A 1 315 ? -12.657 -11.668 7.338 1.00 33.57 315 SER A N 1
ATOM 4711 C CA . SER A 1 315 ? -13.454 -12.354 6.322 1.00 31.73 315 SER A CA 1
ATOM 4712 C C . SER A 1 315 ? -13.274 -11.695 4.961 1.00 29.60 315 SER A C 1
ATOM 4713 O O . SER A 1 315 ? -13.711 -12.230 3.945 1.00 34.85 315 SER A O 1
ATOM 4721 N N . SER A 1 316 ? -12.638 -10.528 4.948 1.00 28.88 316 SER A N 1
ATOM 4722 C CA . SER A 1 316 ? -12.427 -9.782 3.713 1.00 33.79 316 SER A CA 1
ATOM 4723 C C . SER A 1 316 ? -11.418 -10.499 2.812 1.00 35.08 316 SER A C 1
ATOM 4724 O O . SER A 1 316 ? -10.643 -11.330 3.287 1.00 37.18 316 SER A O 1
ATOM 4732 N N . PRO A 1 317 ? -11.424 -10.177 1.506 1.00 31.73 317 PRO A N 1
ATOM 4733 C CA . PRO A 1 317 ? -10.605 -10.894 0.517 1.00 33.08 317 PRO A CA 1
ATOM 4734 C C . PRO A 1 317 ? -9.111 -10.924 0.827 1.00 31.65 317 PRO A C 1
ATOM 4735 O O . PRO A 1 317 ? -8.579 -9.959 1.375 1.00 33.83 317 PRO A O 1
ATOM 4746 N N . HIS A 1 318 ? -8.455 -12.028 0.472 1.00 33.34 318 HIS A N 1
ATOM 4747 C CA . HIS A 1 318 ? -7.005 -12.158 0.595 1.00 32.25 318 HIS A CA 1
ATOM 4748 C C . HIS A 1 318 ? -6.403 -12.596 -0.740 1.00 35.91 318 HIS A C 1
ATOM 4749 O O . HIS A 1 318 ? -7.132 -12.986 -1.653 1.00 36.90 318 HIS A O 1
ATOM 4762 N N . ASP A 1 319 ? -5.076 -12.536 -0.843 1.00 34.49 319 ASP A N 1
ATOM 4763 C CA . ASP A 1 319 ? -4.376 -12.805 -2.099 1.00 29.35 319 ASP A CA 1
ATOM 4764 C C . ASP A 1 319 ? -3.546 -14.086 -2.049 1.00 34.24 319 ASP A C 1
ATOM 4765 O O . ASP A 1 319 ? -2.615 -14.260 -2.833 1.00 36.17 319 ASP A O 1
ATOM 4774 N N . ARG A 1 320 ? -3.885 -14.983 -1.131 1.00 37.02 320 ARG A N 1
ATOM 4775 C CA . ARG A 1 320 ? -3.063 -16.163 -0.886 1.00 36.26 320 ARG A CA 1
ATOM 4776 C C . ARG A 1 320 ? -3.304 -17.284 -1.895 1.00 40.01 320 ARG A C 1
ATOM 4777 O O . ARG A 1 320 ? -2.545 -18.252 -1.937 1.00 40.29 320 ARG A O 1
ATOM 4798 N N . ASN A 1 321 ? -4.344 -17.158 -2.712 1.00 40.10 321 ASN A N 1
ATOM 4799 C CA . ASN A 1 321 ? -4.590 -18.143 -3.760 1.00 39.72 321 ASN A CA 1
ATOM 4800 C C . ASN A 1 321 ? -3.617 -17.988 -4.925 1.00 38.77 321 ASN A C 1
ATOM 4801 O O . ASN A 1 321 ? -3.565 -18.837 -5.815 1.00 36.31 321 ASN A O 1
ATOM 4812 N N . ARG A 1 322 ? -2.838 -16.908 -4.908 1.00 40.86 322 ARG A N 1
ATOM 4813 C CA . ARG A 1 322 ? -1.886 -16.631 -5.977 1.00 36.13 322 ARG A CA 1
ATOM 4814 C C . ARG A 1 322 ? -0.862 -17.756 -6.115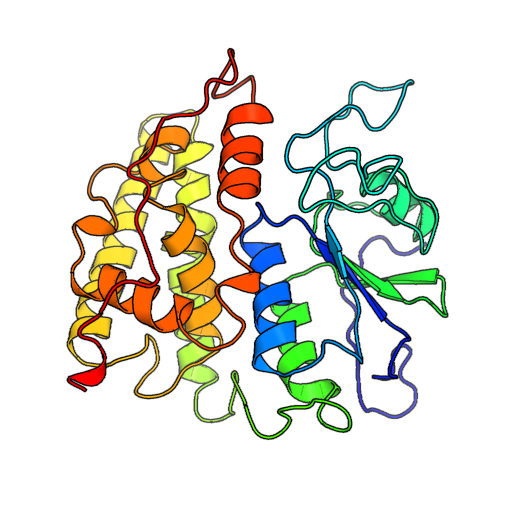 1.00 41.67 322 ARG A C 1
ATOM 4815 O O . ARG A 1 322 ? -0.201 -17.879 -7.145 1.00 52.51 322 ARG A O 1
ATOM 4836 N N . PHE A 1 323 ? -0.734 -18.575 -5.074 1.00 41.31 323 PHE A N 1
ATOM 4837 C CA . PHE A 1 323 ? 0.116 -19.759 -5.130 1.00 38.35 323 PHE A CA 1
ATOM 4838 C C . PHE A 1 323 ? -0.649 -20.921 -5.755 1.00 43.38 323 PHE A C 1
ATOM 4839 O O . PHE A 1 323 ? -0.226 -22.075 -5.677 1.00 44.86 323 PHE A O 1
#

Sequence (306 aa):
TASTFRNFISKEPNSQFPPESGRYHLYVSYACPWASRCLAYLKIKGLEKAIAFTSVKPIWERTKESDEHMGWVFPASETEEAGAEPDTLNGARSIRELYELASTNYAGKYTVPVLWDKKLKTIVNNESSEIIRMFNTEFNDIAENAALDLYPSHLQAQIDETNGWVYDGINNGVYKCGFARKQGPYEEAAIQLYEALDKCEEILGRQRYICGNTLSEADIKLFVTLIRFDEVYAVHFKCNKKLLRDYPNMFNYTKDIFQIPGMSSTVNMQHIKRHYYGSHPTVNPFGIIPLGPDIDYSSPHDRNRF

Secondary structure (DSSP, 8-state):
--S--B----SSSS-S----TTTEEEEE-TT-HHHHHHHHHHHHTT-TTTSEEEE--SS-EE--SSS--EE-B--SSTTSSTT----TTT--SBHHHHHHHH-TT--S---S-EEEETTTTEEEE--HHHHHHHHHHTTTTT-TT-S--SS-HHHHHHHHHHHHHHIIIIITHHHHHHH--SHHHHHHHHHHHHHHHHHHHHHHHHSSBTTBSS--HHHHHHHHHHTTIIIIIHHHT---SS-GGG-HHHHHHHHHHHTSTTTGGG--HHHHHHHHHHS-TTTSTT----------TTS--SGGG-

Radius of gyration: 19.22 Å; Cα contacts (8 Å, |Δi|>4): 543; chains: 1; bounding box: 44×53×58 Å

Solvent-accessible surface area: 14227 Å² total; per-residue (Å²): 145,47,57,88,6,122,65,95,4,28,102,112,118,164,37,119,5,39,27,74,70,33,14,3,21,0,0,0,0,29,0,12,4,56,0,3,3,0,2,0,0,3,66,12,1,7,1,75,172,5,1,56,69,8,3,0,28,0,43,69,70,120,25,86,168,97,50,144,63,95,6,19,10,12,4,96,51,122,131,80,33,89,34,2,76,21,4,129,56,37,53,6,190,5,0,32,72,0,0,75,97,19,8,128,82,32,85,39,164,67,52,9,4,0,0,0,0,74,110,83,122,25,1,0,0,20,67,7,36,34,0,0,71,3,1,2,54,33,2,47,120,73,13,115,77,39,102,66,63,0,32,23,95,146,17,63,87,78,0,71,118,8,17,33,54,3,97,69,3,0,4,44,1,0,28,80,3,16,121,31,221,150,118,41,68,43,77,122,7,14,104,86,0,4,110,8,2,69,104,0,28,96,24,0,31,150,30,53,23,3,2,16,123,86,27,0,1,2,0,0,16,0,2,5,2,1,3,3,1,10,14,0,0,8,84,11,4,129,0,102,160,84,41,2,101,81,5,86,25,0,29,25,0,0,22,7,0,24,66,37,116,24,0,55,63,8,28,36,47,123,4,0,24,84,12,8,6,25,12,37,94,118,72,26,86,177,27,120,69,39,175,28,57,124,38,91,13,75,32,122,41,70,0,101,125,92